Protein AF-0000000070794218 (afdb_homodimer)

Foldseek 3Di:
DPCPVPPPFQKWKKKWKWAQDPVGIDIDIDTDHPVCVLVVLVVLQVDQGQIKIFMWIDTDPDDIDTAWMAGSNVQWIQGDPPRDIDHSVVVSVVVVVVD/DPPCVVPPFQKWKKKWKWAQDPVGIDIDIDTDHPVCVLVVLVVLQVDCGQIKIFMWIDTDPDDIDTAWMAGSNVQWIQGDPPRDIDHSVVVSVVVVVVD

Organism: Legionella pneumophila subsp. pneumophila (strain Philadelphia 1 / ATCC 33152 / DSM 7513) (NCBI:txid272624)

Solvent-accessible surface area (backbone atoms only — not comparable to full-atom values): 11100 Å² total; per-residue (Å²): 135,81,78,71,74,76,79,65,80,54,63,41,29,34,39,30,40,36,34,76,51,98,90,38,79,45,76,46,80,41,82,31,54,62,84,41,49,55,57,50,51,54,50,39,70,73,35,89,41,75,34,35,31,49,31,30,36,25,51,68,93,46,72,75,39,80,46,30,37,34,37,33,69,66,40,32,34,40,31,55,85,82,60,48,69,43,45,47,70,59,49,44,54,59,55,57,66,73,100,134,80,78,74,72,74,78,64,79,53,63,40,30,34,39,31,41,37,32,76,51,100,90,39,79,46,76,46,79,40,86,31,54,62,86,40,49,56,56,50,52,53,51,39,71,73,34,89,41,75,34,36,30,49,32,30,36,27,51,68,94,45,71,76,38,81,46,31,36,35,37,33,70,66,40,33,33,40,30,55,85,82,60,48,70,41,46,47,70,57,51,44,55,58,55,59,66,73,101

Sequence (198 aa):
MIIKWSTIMKEKHFAYKITLSSTGLVCTHSEIEENRMIDLLKEIKNDDSQAIFWIFKQFDKQPKEQLGIIDCSQNRIYYHYSGEVEKIDEAIEKLSKKIMIIKWSTIMKEKHFAYKITLSSTGLVCTHSEIEENRMIDLLKEIKNDDSQAIFWIFKQFDKQPKEQLGIIDCSQNRIYYHYSGEVEKIDEAIEKLSKKI

pLDDT: mean 82.58, std 15.91, range [31.39, 97.38]

Structure (mmCIF, N/CA/C/O backbone):
data_AF-0000000070794218-model_v1
#
loop_
_entity.id
_entity.type
_entity.pdbx_description
1 polymer 'Uncharacterized protein'
#
loop_
_atom_site.group_PDB
_atom_site.id
_atom_site.type_symbol
_atom_site.label_atom_id
_atom_site.label_alt_id
_atom_site.label_comp_id
_atom_site.label_asym_id
_atom_site.label_entity_id
_atom_site.label_seq_id
_atom_site.pdbx_PDB_ins_code
_atom_site.Cartn_x
_atom_site.Cartn_y
_atom_site.Cartn_z
_atom_site.occupancy
_atom_site.B_iso_or_equiv
_atom_site.auth_seq_id
_atom_site.auth_comp_id
_atom_site.auth_asym_id
_atom_site.auth_atom_id
_atom_site.pdbx_PDB_model_num
ATOM 1 N N . MET A 1 1 ? 0.446 -47.875 -15.93 1 31.39 1 MET A N 1
ATOM 2 C CA . MET A 1 1 ? -0.604 -46.906 -16.266 1 31.39 1 MET A CA 1
ATOM 3 C C . MET A 1 1 ? -0.499 -45.656 -15.383 1 31.39 1 MET A C 1
ATOM 5 O O . MET A 1 1 ? -0.93 -45.688 -14.227 1 31.39 1 MET A O 1
ATOM 9 N N . ILE A 1 2 ? 0.699 -45.031 -15.305 1 33.69 2 ILE A N 1
ATOM 10 C CA . ILE A 1 2 ? 1.307 -44.031 -14.422 1 33.69 2 ILE A CA 1
ATOM 11 C C . ILE A 1 2 ? 0.512 -42.719 -14.492 1 33.69 2 ILE A C 1
ATOM 13 O O . ILE A 1 2 ? 0.45 -42.094 -15.539 1 33.69 2 ILE A O 1
ATOM 17 N N . ILE A 1 3 ? -0.697 -42.688 -13.938 1 34.12 3 ILE A N 1
ATOM 18 C CA . ILE A 1 3 ? -1.574 -41.531 -13.797 1 34.12 3 ILE A CA 1
ATOM 19 C C . ILE A 1 3 ? -0.76 -40.312 -13.367 1 34.12 3 ILE A C 1
ATOM 21 O O . ILE A 1 3 ? -0.3 -40.25 -12.227 1 34.12 3 ILE A O 1
ATOM 25 N N . LYS A 1 4 ? 0.351 -39.969 -13.984 1 37.78 4 LYS A N 1
ATOM 26 C CA . LYS A 1 4 ? 1.183 -38.812 -13.742 1 37.78 4 LYS A CA 1
ATOM 27 C C . LYS A 1 4 ? 0.331 -37.531 -13.609 1 37.78 4 LYS A C 1
ATOM 29 O O . LYS A 1 4 ? -0.011 -36.906 -14.617 1 37.78 4 LYS A O 1
ATOM 34 N N . TRP A 1 5 ? -0.947 -37.625 -13.109 1 37.5 5 TRP A N 1
ATOM 35 C CA . TRP A 1 5 ? -1.631 -36.375 -12.875 1 37.5 5 TRP A CA 1
ATOM 36 C C . TRP A 1 5 ? -0.667 -35.312 -12.312 1 37.5 5 TRP A C 1
ATOM 38 O O . TRP A 1 5 ? -0.036 -35.531 -11.281 1 37.5 5 TRP A O 1
ATOM 48 N N . SER A 1 6 ? 0.18 -34.688 -13.102 1 39.75 6 SER A N 1
ATOM 49 C CA . SER A 1 6 ? 0.962 -33.469 -12.953 1 39.75 6 SER A CA 1
ATOM 50 C C . SER A 1 6 ? 0.279 -32.469 -12.016 1 39.75 6 SER A C 1
ATOM 52 O O . SER A 1 6 ? -0.711 -31.844 -12.383 1 39.75 6 SER A O 1
ATOM 54 N N . THR A 1 7 ? -0.319 -32.719 -10.773 1 45.91 7 THR A N 1
ATOM 55 C CA . THR A 1 7 ? -0.678 -31.844 -9.664 1 45.91 7 THR A CA 1
ATOM 56 C C . THR A 1 7 ? 0.058 -30.516 -9.766 1 45.91 7 THR A C 1
ATOM 58 O O . THR A 1 7 ? 1.16 -30.359 -9.234 1 45.91 7 THR A O 1
ATOM 61 N N . ILE A 1 8 ? 0.301 -29.906 -10.836 1 52.22 8 ILE A N 1
ATOM 62 C CA . ILE A 1 8 ? 0.947 -28.625 -11.094 1 52.22 8 ILE A CA 1
ATOM 63 C C . ILE A 1 8 ? 0.542 -27.609 -10.023 1 52.22 8 ILE A C 1
ATOM 65 O O . ILE A 1 8 ? -0.633 -27.516 -9.664 1 52.22 8 ILE A O 1
ATOM 69 N N . MET A 1 9 ? 1.422 -27.312 -9.133 1 56.53 9 MET A N 1
ATOM 70 C CA . MET A 1 9 ? 1.349 -26.359 -8.039 1 56.53 9 MET A CA 1
ATOM 71 C C . MET A 1 9 ? 0.515 -25.141 -8.43 1 56.53 9 MET A C 1
ATOM 73 O O . MET A 1 9 ? 0.774 -24.516 -9.461 1 56.53 9 MET A O 1
ATOM 77 N N . LYS A 1 10 ? -0.856 -25.203 -8.156 1 70.62 10 LYS A N 1
ATOM 78 C CA . LYS A 1 10 ? -1.782 -24.141 -8.508 1 70.62 10 LYS A CA 1
ATOM 79 C C . LYS A 1 10 ? -1.487 -22.859 -7.715 1 70.62 10 LYS A C 1
ATOM 81 O O . LYS A 1 10 ? -1.431 -22.891 -6.484 1 70.62 10 LYS A O 1
ATOM 86 N N . GLU A 1 11 ? -0.735 -21.922 -8.289 1 77.12 11 GLU A N 1
ATOM 87 C CA . GLU A 1 11 ? -0.53 -20.594 -7.723 1 77.12 11 GLU A CA 1
ATOM 88 C C . GLU A 1 11 ? -1.753 -19.703 -7.941 1 77.12 11 GLU A C 1
ATOM 90 O O . GLU A 1 11 ? -2.254 -19.594 -9.062 1 77.12 11 GLU A O 1
ATOM 95 N N . LYS A 1 12 ? -2.365 -19.391 -6.805 1 81.69 12 LYS A N 1
ATOM 96 C CA . LYS A 1 12 ? -3.469 -18.438 -6.836 1 81.69 12 LYS A CA 1
ATOM 97 C C . LYS A 1 12 ? -3.008 -17.047 -6.41 1 81.69 12 LYS A C 1
ATOM 99 O O . LYS A 1 12 ? -2.08 -16.922 -5.609 1 81.69 12 LYS A O 1
ATOM 104 N N . HIS A 1 13 ? -3.586 -16.031 -7.043 1 85.5 13 HIS A N 1
ATOM 105 C CA . HIS A 1 13 ? -3.328 -14.656 -6.645 1 85.5 13 HIS A CA 1
ATOM 106 C C . HIS A 1 13 ? -4.59 -14 -6.094 1 85.5 13 HIS A C 1
ATOM 108 O O . HIS A 1 13 ? -5.703 -14.344 -6.496 1 85.5 13 HIS A O 1
ATOM 114 N N . PHE A 1 14 ? -4.43 -13.188 -5.16 1 86.81 14 PHE A N 1
ATOM 115 C CA . PHE A 1 14 ? -5.5 -12.438 -4.523 1 86.81 14 PHE A CA 1
ATOM 116 C C . PHE A 1 14 ? -5.219 -10.938 -4.578 1 86.81 14 PHE A C 1
ATOM 118 O O . PHE A 1 14 ? -4.098 -10.5 -4.301 1 86.81 14 PHE A O 1
ATOM 125 N N . ALA A 1 15 ? -6.191 -10.242 -5.016 1 89.81 15 ALA A N 1
ATOM 126 C CA . ALA A 1 15 ? -6.113 -8.781 -5.027 1 89.81 15 ALA A CA 1
ATOM 127 C C . ALA A 1 15 ? -7.172 -8.172 -4.113 1 89.81 15 ALA A C 1
ATOM 129 O O . ALA A 1 15 ? -8.367 -8.398 -4.301 1 89.81 15 ALA A O 1
ATOM 130 N N . TYR A 1 16 ? -6.715 -7.477 -3.129 1 89.19 16 TYR A N 1
ATOM 131 C CA . TYR A 1 16 ? -7.605 -6.734 -2.246 1 89.19 16 TYR A CA 1
ATOM 132 C C . TYR A 1 16 ? -7.602 -5.25 -2.59 1 89.19 16 TYR A C 1
ATOM 134 O O . TYR A 1 16 ? -6.562 -4.59 -2.521 1 89.19 16 TYR A O 1
ATOM 142 N N . LYS A 1 17 ? -8.75 -4.734 -2.986 1 89.94 17 LYS A N 1
ATOM 143 C CA . LYS A 1 17 ? -8.875 -3.311 -3.285 1 89.94 17 LYS A CA 1
ATOM 144 C C . LYS A 1 17 ? -9.172 -2.508 -2.021 1 89.94 17 LYS A C 1
ATOM 146 O O . LYS A 1 17 ? -10.055 -2.873 -1.242 1 89.94 17 LYS A O 1
ATOM 151 N N . ILE A 1 18 ? -8.445 -1.475 -1.809 1 91.62 18 ILE A N 1
ATOM 152 C CA . ILE A 1 18 ? -8.625 -0.611 -0.647 1 91.62 18 ILE A CA 1
ATOM 153 C C . ILE A 1 18 ? -8.875 0.825 -1.104 1 91.62 18 ILE A C 1
ATOM 155 O O . ILE A 1 18 ? -8.102 1.374 -1.892 1 91.62 18 ILE A O 1
ATOM 159 N N . THR A 1 19 ? -9.914 1.399 -0.681 1 90.12 19 THR A N 1
ATOM 160 C CA . THR A 1 19 ? -10.281 2.771 -1.013 1 90.12 19 THR A CA 1
ATOM 161 C C . THR A 1 19 ? -10.617 3.562 0.248 1 90.12 19 THR A C 1
ATOM 163 O O . THR A 1 19 ? -11.031 2.984 1.257 1 90.12 19 THR A O 1
ATOM 166 N N . LEU A 1 20 ? -10.336 4.84 0.149 1 87.12 20 LEU A N 1
ATOM 167 C CA . LEU A 1 20 ? -10.766 5.723 1.229 1 87.12 20 LEU A CA 1
ATOM 168 C C . LEU A 1 20 ? -12.164 6.27 0.962 1 87.12 20 LEU A C 1
ATOM 170 O O . LEU A 1 20 ? -12.414 6.844 -0.099 1 87.12 20 LEU A O 1
ATOM 174 N N . SER A 1 21 ? -13.047 5.988 1.885 1 82.12 21 SER A N 1
ATOM 175 C CA . SER A 1 21 ? -14.391 6.539 1.815 1 82.12 21 SER A CA 1
ATOM 176 C C . SER A 1 21 ? -14.633 7.551 2.932 1 82.12 21 SER A C 1
ATOM 178 O O . SER A 1 21 ? -13.75 7.805 3.75 1 82.12 21 SER A O 1
ATOM 180 N N . SER A 1 22 ? -15.805 8.18 2.926 1 79.12 22 SER A N 1
ATOM 181 C CA . SER A 1 22 ? -16.172 9.141 3.957 1 79.12 22 SER A CA 1
ATOM 182 C C . SER A 1 22 ? -16.234 8.484 5.332 1 79.12 22 SER A C 1
ATOM 184 O O . SER A 1 22 ? -16.094 9.156 6.355 1 79.12 22 SER A O 1
ATOM 186 N N . THR A 1 23 ? -16.406 7.164 5.406 1 75.81 23 THR A N 1
ATOM 187 C CA . THR A 1 23 ? -16.547 6.457 6.676 1 75.81 23 THR A CA 1
ATOM 188 C C . THR A 1 23 ? -15.258 5.734 7.039 1 75.81 23 THR A C 1
ATOM 190 O O . THR A 1 23 ? -15.195 5.031 8.055 1 75.81 23 THR A O 1
ATOM 193 N N . GLY A 1 24 ? -14.266 5.891 6.262 1 78.88 24 GLY A N 1
ATOM 194 C CA . GLY A 1 24 ? -13 5.199 6.488 1 78.88 24 GLY A CA 1
ATOM 195 C C . GLY A 1 24 ? -12.562 4.355 5.305 1 78.88 24 GLY A C 1
ATOM 196 O O . GLY A 1 24 ? -12.945 4.629 4.164 1 78.88 24 GLY A O 1
ATOM 197 N N . LEU A 1 25 ? -11.664 3.426 5.57 1 84.69 25 LEU A N 1
ATOM 198 C CA . LEU A 1 25 ? -11.172 2.555 4.508 1 84.69 25 LEU A CA 1
ATOM 199 C C . LEU A 1 25 ? -12.188 1.456 4.195 1 84.69 25 LEU A C 1
ATOM 201 O O . LEU A 1 25 ? -12.797 0.893 5.105 1 84.69 25 LEU A O 1
ATOM 205 N N . VAL A 1 26 ? -12.391 1.243 2.961 1 83.5 26 VAL A N 1
ATOM 206 C CA . VAL A 1 26 ? -13.211 0.146 2.449 1 83.5 26 VAL A CA 1
ATOM 207 C C . VAL A 1 26 ? -12.32 -0.855 1.711 1 83.5 26 VAL A C 1
ATOM 209 O O . VAL A 1 26 ? -11.469 -0.467 0.911 1 83.5 26 VAL A O 1
ATOM 212 N N . CYS A 1 27 ? -12.5 -2.053 2.129 1 84.38 27 CYS A N 1
ATOM 213 C CA . CYS A 1 27 ? -11.719 -3.104 1.489 1 84.38 27 CYS A CA 1
ATOM 214 C C . CYS A 1 27 ? -12.617 -4.117 0.801 1 84.38 27 CYS A C 1
ATOM 216 O O . CYS A 1 27 ? -13.633 -4.543 1.367 1 84.38 27 CYS A O 1
ATOM 218 N N . THR A 1 28 ? -12.273 -4.375 -0.432 1 78.75 28 THR A N 1
ATOM 219 C CA . THR A 1 28 ? -12.953 -5.434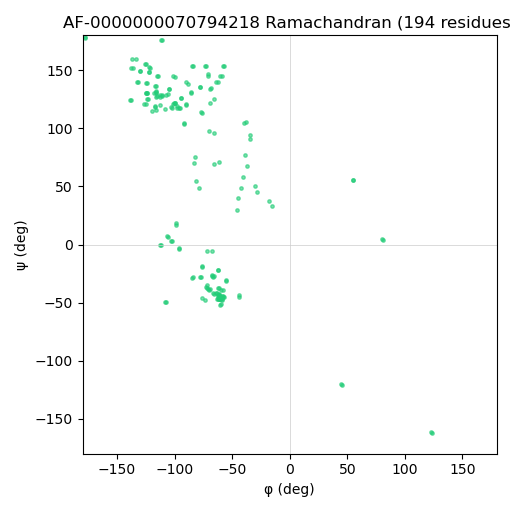 -1.171 1 78.75 28 THR A CA 1
ATOM 220 C C . THR A 1 28 ? -11.945 -6.457 -1.692 1 78.75 28 THR A C 1
ATOM 222 O O . THR A 1 28 ? -10.797 -6.117 -1.975 1 78.75 28 THR A O 1
ATOM 225 N N . HIS A 1 29 ? -12.375 -7.68 -1.572 1 72.69 29 HIS A N 1
ATOM 226 C CA . HIS A 1 29 ? -11.492 -8.766 -1.991 1 72.69 29 HIS A CA 1
ATOM 227 C C . HIS A 1 29 ? -11.945 -9.367 -3.314 1 72.69 29 HIS A C 1
ATOM 229 O O . HIS A 1 29 ? -13.148 -9.547 -3.537 1 72.69 29 HIS A O 1
ATOM 235 N N . SER A 1 30 ? -10.992 -9.453 -4.164 1 68.56 30 SER A N 1
ATOM 236 C CA . SER A 1 30 ? -11.227 -10.25 -5.363 1 68.56 30 SER A CA 1
ATOM 237 C C . SER A 1 30 ? -10.133 -11.297 -5.547 1 68.56 30 SER A C 1
ATOM 239 O O . SER A 1 30 ? -8.945 -11 -5.379 1 68.56 30 SER A O 1
ATOM 241 N N . GLU A 1 31 ? -10.578 -12.602 -5.582 1 67.81 31 GLU A N 1
ATOM 242 C CA . GLU A 1 31 ? -9.664 -13.656 -6.02 1 67.81 31 GLU A CA 1
ATOM 243 C C . GLU A 1 31 ? -9.359 -13.539 -7.512 1 67.81 31 GLU A C 1
ATOM 245 O O . GLU A 1 31 ? -10.273 -13.336 -8.32 1 67.81 31 GLU A O 1
ATOM 250 N N . ILE A 1 32 ? -8.047 -13.398 -7.73 1 69.25 32 ILE A N 1
ATOM 251 C CA . ILE A 1 32 ? -7.652 -13.242 -9.125 1 69.25 32 ILE A CA 1
ATOM 252 C C . ILE A 1 32 ? -6.793 -14.43 -9.555 1 69.25 32 ILE A C 1
ATOM 254 O O . ILE A 1 32 ? -5.809 -14.766 -8.898 1 69.25 32 ILE A O 1
ATOM 258 N N . GLU A 1 33 ? -7.324 -15.188 -10.5 1 64.38 33 GLU A N 1
ATOM 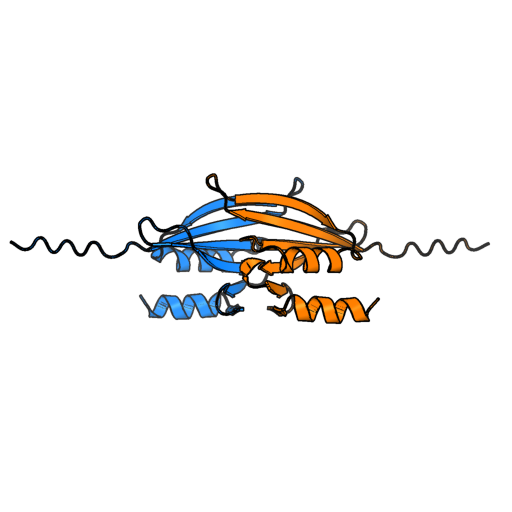259 C CA . GLU A 1 33 ? -6.469 -16.188 -11.133 1 64.38 33 GLU A CA 1
ATOM 260 C C . GLU A 1 33 ? -5.273 -15.539 -11.82 1 64.38 33 GLU A C 1
ATOM 262 O O . GLU A 1 33 ? -5.328 -14.359 -12.195 1 64.38 33 GLU A O 1
ATOM 267 N N . GLU A 1 34 ? -4.172 -16.203 -11.797 1 62.72 34 GLU A N 1
ATOM 268 C CA . GLU A 1 34 ? -2.92 -15.703 -12.359 1 62.72 34 GLU A CA 1
ATOM 269 C C . GLU A 1 34 ? -3.146 -15.055 -13.727 1 62.72 34 GLU A C 1
ATOM 271 O O . GLU A 1 34 ? -2.613 -13.977 -14 1 62.72 34 GLU A O 1
ATOM 276 N N . ASN A 1 35 ? -3.916 -15.711 -14.477 1 62.91 35 ASN A N 1
ATOM 277 C CA . ASN A 1 35 ? -4.121 -15.25 -15.844 1 62.91 35 ASN A CA 1
ATOM 278 C C . ASN A 1 35 ? -4.969 -13.984 -15.891 1 62.91 35 ASN A C 1
ATOM 280 O O . ASN A 1 35 ? -5.012 -13.297 -16.906 1 62.91 35 ASN A O 1
ATOM 284 N N . ARG A 1 36 ? -5.426 -13.648 -14.727 1 77.56 36 ARG A N 1
ATOM 285 C CA . ARG A 1 36 ? -6.324 -12.5 -14.766 1 77.56 36 ARG A CA 1
ATOM 286 C C . ARG A 1 36 ? -5.633 -11.25 -14.227 1 77.56 36 ARG A C 1
ATOM 288 O O . ARG A 1 36 ? -6.199 -10.156 -14.266 1 77.56 36 ARG A O 1
ATOM 295 N N . MET A 1 37 ? -4.316 -11.375 -13.953 1 82 37 MET A N 1
ATOM 296 C CA . MET A 1 37 ? -3.572 -10.227 -13.438 1 82 37 MET A CA 1
ATOM 297 C C . MET A 1 37 ? -3.424 -9.156 -14.508 1 82 37 MET A C 1
ATOM 299 O O . MET A 1 37 ? -3.57 -7.965 -14.219 1 82 37 MET A O 1
ATOM 303 N N . ILE A 1 38 ? -3.219 -9.586 -15.711 1 86.62 38 ILE A N 1
ATOM 304 C CA . ILE A 1 38 ? -3.09 -8.633 -16.812 1 86.62 38 ILE A CA 1
ATOM 305 C C . ILE A 1 38 ? -4.395 -7.863 -16.969 1 86.62 38 ILE A C 1
ATOM 307 O O . ILE A 1 38 ? -4.383 -6.645 -17.156 1 86.62 38 ILE A O 1
ATOM 311 N N . ASP A 1 39 ? -5.504 -8.586 -16.969 1 88.19 39 ASP A N 1
ATOM 312 C CA . ASP A 1 39 ? -6.801 -7.93 -17.094 1 88.19 39 ASP A CA 1
ATOM 313 C C . ASP A 1 39 ? -7 -6.91 -15.977 1 88.19 39 ASP A C 1
ATOM 315 O O . ASP A 1 39 ? -7.477 -5.801 -16.219 1 88.19 39 ASP A O 1
ATOM 319 N N . LEU A 1 40 ? -6.68 -7.32 -14.82 1 87.94 40 LEU A N 1
ATOM 320 C CA . LEU A 1 40 ? -6.805 -6.414 -13.688 1 87.94 40 LEU A CA 1
ATOM 321 C C . LEU A 1 40 ? -5.957 -5.164 -13.898 1 87.94 40 LEU A C 1
ATOM 323 O O . LEU A 1 40 ? -6.434 -4.047 -13.688 1 87.94 40 LEU A O 1
ATOM 327 N N . LEU A 1 41 ? -4.691 -5.332 -14.32 1 91.69 41 LEU A N 1
ATOM 328 C CA . LEU A 1 41 ? -3.781 -4.215 -14.523 1 91.69 41 LEU A CA 1
ATOM 329 C C . LEU A 1 41 ? -4.305 -3.279 -15.617 1 91.69 41 LEU A C 1
ATOM 331 O O . LEU A 1 41 ? -4.211 -2.057 -15.484 1 91.69 41 LEU A O 1
ATOM 335 N N . LYS A 1 42 ? -4.879 -3.814 -16.625 1 91 42 LYS A N 1
ATOM 336 C CA . LYS A 1 42 ? -5.469 -3.01 -17.688 1 91 42 LYS A CA 1
ATOM 337 C C . LYS A 1 42 ? -6.66 -2.207 -17.172 1 91 42 LYS A C 1
ATOM 339 O O . LYS A 1 42 ? -6.84 -1.046 -17.547 1 91 42 LYS A O 1
ATOM 344 N N . GLU A 1 43 ? -7.465 -2.889 -16.359 1 89.56 43 GLU A N 1
ATOM 345 C CA . GLU A 1 43 ? -8.602 -2.195 -15.766 1 89.56 43 GLU A CA 1
ATOM 346 C C . GLU A 1 43 ? -8.148 -1.022 -14.906 1 89.56 43 GLU A C 1
ATOM 348 O O . GLU A 1 43 ? -8.727 0.064 -14.969 1 89.56 43 GLU A O 1
ATOM 353 N N . ILE A 1 44 ? -7.145 -1.276 -14.102 1 89.25 44 ILE A N 1
ATOM 354 C CA . ILE A 1 44 ? -6.617 -0.256 -13.203 1 89.25 44 ILE A CA 1
ATOM 355 C C . ILE A 1 44 ? -6.074 0.918 -14.016 1 89.25 44 ILE A C 1
ATOM 357 O O . ILE A 1 44 ? -6.324 2.08 -13.68 1 89.25 44 ILE A O 1
ATOM 361 N N . LYS A 1 45 ? -5.348 0.627 -14.984 1 90.12 45 LYS A N 1
ATOM 362 C CA . LYS A 1 45 ? -4.754 1.654 -15.836 1 90.12 45 LYS A CA 1
ATOM 363 C C . LYS A 1 45 ? -5.824 2.576 -16.406 1 90.12 45 LYS A C 1
ATOM 365 O O . LYS A 1 45 ? -5.594 3.775 -16.578 1 90.12 45 LYS A O 1
ATOM 370 N N . ASN A 1 46 ? -6.969 2.035 -16.609 1 88.56 46 ASN A N 1
ATOM 371 C CA . ASN A 1 46 ? -8.031 2.783 -17.281 1 88.56 46 ASN A CA 1
ATOM 372 C C . ASN A 1 46 ? -8.977 3.432 -16.266 1 88.56 46 ASN A C 1
ATOM 374 O O . ASN A 1 46 ? -9.938 4.094 -16.641 1 88.56 46 ASN A O 1
ATOM 378 N N . ASP A 1 47 ? -8.688 3.111 -15 1 82 47 ASP A N 1
ATOM 379 C CA . ASP A 1 47 ? -9.5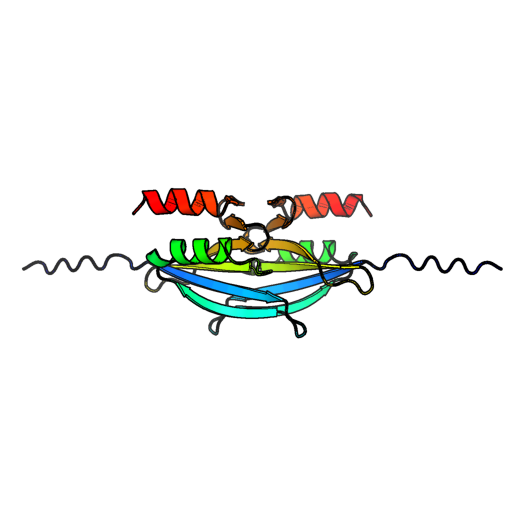23 3.668 -13.945 1 82 47 ASP A CA 1
ATOM 380 C C . ASP A 1 47 ? -8.734 4.656 -13.086 1 82 47 ASP A C 1
ATOM 382 O O . ASP A 1 47 ? -7.59 4.387 -12.711 1 82 47 ASP A O 1
ATOM 386 N N . ASP A 1 48 ? -9.18 5.832 -13.062 1 75.62 48 ASP A N 1
ATOM 387 C CA . ASP A 1 48 ? -8.539 6.844 -12.227 1 75.62 48 ASP A CA 1
ATOM 388 C C . ASP A 1 48 ?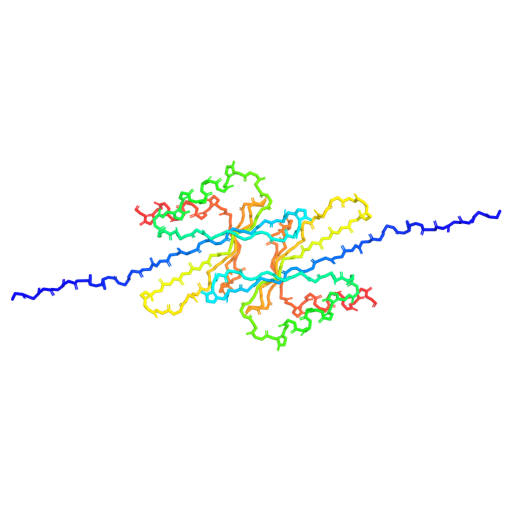 -9 6.738 -10.781 1 75.62 48 ASP A C 1
ATOM 390 O O . ASP A 1 48 ? -9.531 7.699 -10.219 1 75.62 48 ASP A O 1
ATOM 394 N N . SER A 1 49 ? -8.844 5.574 -10.258 1 80.56 49 SER A N 1
ATOM 395 C CA . SER A 1 49 ? -9.312 5.398 -8.883 1 80.56 49 SER A CA 1
ATOM 396 C C . SER A 1 49 ? -8.227 5.75 -7.879 1 80.56 49 SER A C 1
ATOM 398 O O . SER A 1 49 ? -7.039 5.543 -8.141 1 80.56 49 SER A O 1
ATOM 400 N N . GLN A 1 50 ? -8.68 6.434 -6.855 1 89.06 50 GLN A N 1
ATOM 401 C CA . GLN A 1 50 ? -7.797 6.617 -5.707 1 89.06 50 GLN A CA 1
ATOM 402 C C . GLN A 1 50 ? -7.84 5.402 -4.785 1 89.06 50 GLN A C 1
ATOM 404 O O . GLN A 1 50 ? -8.539 5.41 -3.768 1 89.06 50 GLN A O 1
ATOM 409 N N . ALA A 1 51 ? -7.281 4.344 -5.277 1 92.94 51 ALA A N 1
ATOM 410 C CA . ALA A 1 51 ? -7.262 3.07 -4.562 1 92.94 51 ALA A CA 1
ATOM 411 C C . ALA A 1 51 ? -5.871 2.445 -4.59 1 92.94 51 ALA A C 1
ATOM 413 O O . ALA A 1 51 ? -5.02 2.84 -5.391 1 92.94 51 ALA A O 1
ATOM 414 N N . ILE A 1 52 ? -5.691 1.571 -3.656 1 94.88 52 ILE A N 1
ATOM 415 C CA . ILE A 1 52 ? -4.559 0.663 -3.783 1 94.88 52 ILE A CA 1
ATOM 416 C C . ILE A 1 52 ? -5.051 -0.782 -3.791 1 94.88 52 ILE A C 1
ATOM 418 O O . ILE A 1 52 ? -6.145 -1.073 -3.301 1 94.88 52 ILE A O 1
ATOM 422 N N . PHE A 1 53 ? -4.297 -1.622 -4.438 1 93.25 53 PHE A N 1
ATOM 423 C CA . PHE A 1 53 ? -4.508 -3.061 -4.336 1 93.25 53 PHE A CA 1
ATOM 424 C C . PHE A 1 53 ? -3.365 -3.727 -3.58 1 93.25 53 PHE A C 1
ATOM 426 O O . PHE A 1 53 ? -2.193 -3.455 -3.85 1 93.25 53 PHE A O 1
ATOM 433 N N . TRP A 1 54 ? -3.705 -4.484 -2.607 1 94.44 54 TRP A N 1
ATOM 434 C CA . TRP A 1 54 ? -2.742 -5.367 -1.956 1 94.44 54 TRP A CA 1
ATOM 435 C C . TRP A 1 54 ? -2.809 -6.773 -2.541 1 94.44 54 TRP A C 1
ATOM 437 O O . TRP A 1 54 ? -3.848 -7.434 -2.469 1 94.44 54 TRP A O 1
ATOM 447 N N . ILE A 1 55 ? -1.683 -7.234 -3.158 1 93.12 55 ILE A N 1
ATOM 448 C CA . ILE A 1 55 ? -1.656 -8.469 -3.939 1 93.12 55 ILE A CA 1
ATOM 449 C C . ILE A 1 55 ? -0.958 -9.562 -3.145 1 93.12 55 ILE A C 1
ATOM 451 O O . ILE A 1 55 ? 0.122 -9.352 -2.592 1 93.12 55 ILE A O 1
ATOM 455 N N . PHE A 1 56 ? -1.611 -10.703 -3.154 1 91.5 56 PHE A N 1
ATOM 456 C CA . PHE A 1 56 ? -1.054 -11.883 -2.502 1 91.5 56 PHE A CA 1
ATOM 457 C C . PHE A 1 56 ? -0.962 -13.047 -3.477 1 91.5 56 PHE A C 1
ATOM 459 O O . PHE A 1 56 ? -1.722 -13.117 -4.445 1 91.5 56 PHE A O 1
ATOM 466 N N . LYS A 1 57 ? -0.055 -13.906 -3.156 1 88.75 57 LYS A N 1
ATOM 467 C CA . LYS A 1 57 ? 0.011 -15.195 -3.836 1 88.75 57 LYS A CA 1
ATOM 468 C C . LYS A 1 57 ? -0.114 -16.344 -2.844 1 88.75 57 LYS A C 1
ATOM 470 O O . LYS A 1 57 ? 0.203 -16.203 -1.663 1 88.75 57 LYS A O 1
ATOM 475 N N . GLN A 1 58 ? -0.669 -17.359 -3.32 1 86.19 58 GLN A N 1
ATOM 476 C CA . GLN A 1 58 ? -0.816 -18.562 -2.512 1 86.19 58 GLN A CA 1
ATOM 477 C C . GLN A 1 58 ? -0.524 -19.812 -3.334 1 86.19 58 GLN A C 1
ATOM 479 O O . GLN A 1 58 ? -1.07 -19.984 -4.426 1 86.19 58 GLN A O 1
ATOM 484 N N . PHE A 1 59 ? 0.482 -20.594 -2.758 1 84.31 59 PHE A N 1
ATOM 485 C CA . PHE A 1 59 ? 0.784 -21.875 -3.363 1 84.31 59 PHE A CA 1
ATOM 486 C C . PHE A 1 59 ? 0.069 -23 -2.623 1 84.31 59 PHE A C 1
ATOM 488 O O . PHE A 1 59 ? 0.323 -23.234 -1.439 1 84.31 59 PHE A O 1
ATOM 495 N N . ASP A 1 60 ? -0.829 -23.75 -3.336 1 82 60 ASP A N 1
ATOM 496 C CA . ASP A 1 60 ? -1.519 -24.906 -2.781 1 82 60 ASP A CA 1
ATOM 497 C C . ASP A 1 60 ? -2.047 -24.609 -1.379 1 82 60 ASP A C 1
ATOM 499 O O . ASP A 1 60 ? -2.82 -23.672 -1.186 1 82 60 ASP A O 1
ATOM 503 N N . LYS A 1 61 ? -1.638 -25.344 -0.314 1 82.88 61 LYS A N 1
ATOM 504 C CA . LYS A 1 61 ? -2.158 -25.234 1.046 1 82.88 61 LYS A CA 1
ATOM 505 C C . LYS A 1 61 ? -1.249 -24.375 1.918 1 82.88 61 LYS A C 1
ATOM 507 O O . LYS A 1 61 ? -1.368 -24.391 3.145 1 82.88 61 LYS A O 1
ATOM 512 N N . GLN A 1 62 ? -0.367 -23.594 1.196 1 86.44 62 GLN A N 1
ATOM 513 C CA . GLN A 1 62 ? 0.521 -22.719 1.954 1 86.44 62 GLN A CA 1
ATOM 514 C C . GLN A 1 62 ? -0.173 -21.406 2.311 1 86.44 62 GLN A C 1
ATOM 516 O O . GLN A 1 62 ? -1.165 -21.031 1.682 1 86.44 62 GLN A O 1
ATOM 521 N N . PRO A 1 63 ? 0.279 -20.828 3.361 1 87.5 63 PRO A N 1
ATOM 522 C CA . PRO A 1 63 ? -0.278 -19.516 3.691 1 87.5 63 PRO A CA 1
ATOM 523 C C . PRO A 1 63 ? -0.101 -18.5 2.566 1 87.5 63 PRO A C 1
ATOM 525 O O . PRO A 1 63 ? 0.806 -18.641 1.741 1 87.5 63 PRO A O 1
ATOM 528 N N . LYS A 1 64 ? -0.971 -17.547 2.518 1 88.5 64 LYS A N 1
ATOM 529 C CA . LYS A 1 64 ? -0.83 -16.453 1.559 1 88.5 64 LYS A CA 1
ATOM 530 C C . LYS A 1 64 ? 0.444 -15.656 1.817 1 88.5 64 LYS A C 1
ATOM 532 O O . LYS A 1 64 ? 0.807 -15.414 2.971 1 88.5 64 LYS A O 1
ATOM 537 N N . GLU A 1 65 ? 1.11 -15.281 0.744 1 91.06 65 GLU A N 1
ATOM 538 C CA . GLU A 1 65 ? 2.307 -14.445 0.797 1 91.06 65 GLU A CA 1
ATOM 539 C C . GLU A 1 65 ? 2.084 -13.117 0.081 1 91.06 65 GLU A C 1
ATOM 541 O O . GLU A 1 65 ? 1.504 -13.086 -1.007 1 91.06 65 GLU A O 1
ATOM 546 N N . GLN A 1 66 ? 2.555 -12.062 0.714 1 92.88 66 GLN A N 1
ATOM 547 C CA . GLN A 1 66 ? 2.441 -10.742 0.103 1 92.88 66 GLN A CA 1
ATOM 548 C C . GLN A 1 66 ? 3.334 -10.633 -1.131 1 92.88 66 GLN A C 1
ATOM 550 O O . GLN A 1 66 ? 4.504 -11.023 -1.096 1 92.88 66 GLN A O 1
ATOM 555 N N . LEU A 1 67 ? 2.781 -10.086 -2.191 1 93.19 67 LEU A N 1
ATOM 556 C CA . LEU A 1 67 ? 3.539 -9.93 -3.428 1 93.19 67 LEU A CA 1
ATOM 557 C C . LEU A 1 67 ? 3.883 -8.461 -3.67 1 93.19 67 LEU A C 1
ATOM 559 O O . LEU A 1 67 ? 5.016 -8.133 -4.031 1 93.19 67 LEU A O 1
ATOM 563 N N . GLY A 1 68 ? 2.945 -7.645 -3.58 1 95.38 68 GLY A N 1
ATOM 564 C CA . GLY A 1 68 ? 3.154 -6.234 -3.869 1 95.38 68 GLY A CA 1
ATOM 565 C C . GLY A 1 68 ? 1.915 -5.387 -3.65 1 95.38 68 GLY A C 1
ATOM 566 O O . GLY A 1 68 ? 0.872 -5.902 -3.24 1 95.38 68 GLY A O 1
ATOM 567 N N . ILE A 1 69 ? 2.096 -4.09 -3.879 1 96.31 69 ILE A N 1
ATOM 568 C CA . ILE A 1 69 ? 1.024 -3.107 -3.76 1 96.31 69 ILE A CA 1
ATOM 569 C C . ILE A 1 69 ? 0.896 -2.322 -5.062 1 96.31 69 ILE A C 1
ATOM 571 O O . ILE A 1 69 ? 1.896 -1.859 -5.617 1 96.31 69 ILE A O 1
ATOM 575 N N . ILE A 1 70 ? -0.313 -2.227 -5.551 1 95.19 70 ILE A N 1
ATOM 576 C CA . ILE A 1 70 ? -0.573 -1.427 -6.742 1 95.19 70 ILE A CA 1
ATOM 577 C C . ILE A 1 70 ? -1.138 -0.067 -6.336 1 95.19 70 ILE A C 1
ATOM 579 O O . ILE A 1 70 ? -2.146 0.009 -5.633 1 95.19 70 ILE A O 1
ATOM 583 N N . ASP A 1 71 ? -0.513 0.961 -6.703 1 96.19 71 ASP A N 1
ATOM 584 C CA . ASP A 1 71 ? -0.975 2.34 -6.574 1 96.19 71 ASP A CA 1
ATOM 585 C C . ASP A 1 71 ? -1.718 2.789 -7.828 1 96.19 71 ASP A C 1
ATOM 587 O O . ASP A 1 71 ? -1.094 3.139 -8.836 1 96.19 71 ASP A O 1
ATOM 591 N N . CYS A 1 72 ? -2.986 2.842 -7.73 1 94.62 72 CYS A N 1
ATOM 592 C CA . CYS A 1 72 ? -3.811 3.074 -8.914 1 94.62 72 CYS A CA 1
ATOM 593 C C . CYS A 1 72 ? -3.668 4.508 -9.406 1 94.62 72 CYS A C 1
ATOM 595 O O . CYS A 1 72 ? -3.6 4.754 -10.609 1 94.62 72 CYS A O 1
ATOM 597 N N . SER A 1 73 ? -3.572 5.41 -8.492 1 93.06 73 SER A N 1
ATOM 598 C CA . SER A 1 73 ? -3.539 6.82 -8.867 1 93.06 73 SER A CA 1
ATOM 599 C C . SER A 1 73 ? -2.26 7.164 -9.617 1 93.06 73 SER A C 1
ATOM 601 O O . SER A 1 73 ? -2.246 8.078 -10.445 1 93.06 73 SER A O 1
ATOM 603 N N . GLN A 1 74 ? -1.238 6.406 -9.367 1 94.44 74 GLN A N 1
ATOM 604 C CA . GLN A 1 74 ? 0.044 6.719 -9.992 1 94.44 74 GLN A CA 1
ATOM 605 C C . GLN A 1 74 ? 0.438 5.648 -11 1 94.44 74 GLN A C 1
ATOM 607 O O . GLN A 1 74 ? 1.519 5.711 -11.594 1 94.44 74 GLN A O 1
ATOM 612 N N . ASN A 1 75 ? -0.357 4.664 -11.156 1 95 75 ASN A N 1
ATOM 613 C CA . ASN A 1 75 ? -0.121 3.57 -12.094 1 95 75 ASN A CA 1
ATOM 614 C C . ASN A 1 75 ? 1.23 2.906 -11.852 1 95 75 ASN A C 1
ATOM 616 O O . ASN A 1 75 ? 2.012 2.719 -12.781 1 95 75 ASN A O 1
ATOM 620 N N . ARG A 1 76 ? 1.407 2.459 -10.602 1 96.12 76 ARG A N 1
ATOM 621 C CA . ARG A 1 76 ? 2.67 1.85 -10.195 1 96.12 76 ARG A CA 1
ATOM 622 C C . ARG A 1 76 ? 2.432 0.616 -9.336 1 96.12 76 ARG A C 1
ATOM 624 O O . ARG A 1 76 ? 1.417 0.526 -8.641 1 96.12 76 ARG A O 1
ATOM 631 N N . ILE A 1 77 ? 3.402 -0.25 -9.43 1 96.5 77 ILE A N 1
ATOM 632 C CA . ILE A 1 77 ? 3.449 -1.431 -8.57 1 96.5 77 ILE A CA 1
ATOM 633 C C . ILE A 1 77 ? 4.676 -1.364 -7.668 1 96.5 77 ILE A C 1
ATOM 635 O O . ILE A 1 77 ? 5.793 -1.141 -8.141 1 96.5 77 ILE A O 1
ATOM 639 N N . TYR A 1 78 ? 4.469 -1.511 -6.371 1 97.25 78 TYR A N 1
ATOM 640 C CA . TYR A 1 78 ? 5.535 -1.665 -5.391 1 97.25 78 TYR A CA 1
ATOM 641 C C . TYR A 1 78 ? 5.707 -3.127 -4.996 1 97.25 78 TYR A C 1
ATOM 643 O O . TYR A 1 78 ? 4.773 -3.752 -4.484 1 97.25 78 TYR A O 1
ATOM 651 N N . TYR A 1 79 ? 6.895 -3.666 -5.191 1 96.5 79 TYR A N 1
ATOM 652 C CA . TYR A 1 79 ? 7.109 -5.078 -4.887 1 96.5 79 TYR A CA 1
ATOM 653 C C . TYR A 1 79 ? 7.668 -5.25 -3.479 1 96.5 79 TYR A C 1
ATOM 655 O O . TYR A 1 79 ? 8.719 -4.691 -3.146 1 96.5 79 TYR A O 1
ATOM 663 N N . HIS A 1 80 ? 7 -6.066 -2.709 1 94.75 80 HIS A N 1
ATOM 664 C CA . HIS A 1 80 ? 7.352 -6.238 -1.304 1 94.75 80 HIS A CA 1
ATOM 665 C C . HIS A 1 80 ? 8.781 -6.758 -1.154 1 94.75 80 HIS A C 1
ATOM 667 O O . HIS A 1 80 ? 9.594 -6.148 -0.463 1 94.75 80 HIS A O 1
ATOM 673 N N . TYR A 1 81 ? 9.109 -7.777 -1.797 1 93.31 81 TYR A N 1
ATOM 674 C CA . TYR A 1 81 ? 10.367 -8.469 -1.527 1 93.31 81 TYR A CA 1
ATOM 675 C C . TYR A 1 81 ? 11.555 -7.676 -2.068 1 93.31 81 TYR A C 1
ATOM 677 O O . TYR A 1 81 ? 12.523 -7.426 -1.347 1 93.31 81 TYR A O 1
ATOM 685 N N . SER A 1 82 ? 11.461 -7.223 -3.332 1 93.44 82 SER A N 1
ATOM 686 C CA . SER A 1 82 ? 12.609 -6.59 -3.965 1 93.44 82 SER A CA 1
ATOM 687 C C . SER A 1 82 ? 12.695 -5.109 -3.607 1 93.44 82 SER A C 1
ATOM 689 O O . SER A 1 82 ? 13.766 -4.508 -3.672 1 93.44 82 SER A O 1
ATOM 691 N N . GLY A 1 83 ? 11.547 -4.465 -3.314 1 94.44 83 GLY A N 1
ATOM 692 C CA . GLY A 1 83 ? 11.5 -3.027 -3.113 1 94.44 83 GLY A CA 1
ATOM 693 C C . GLY A 1 83 ? 11.477 -2.244 -4.414 1 94.44 83 GLY A C 1
ATOM 694 O O . GLY A 1 83 ? 11.492 -1.011 -4.402 1 94.44 83 GLY A O 1
ATOM 695 N N . GLU A 1 84 ? 11.414 -2.939 -5.492 1 95.56 84 GLU A N 1
ATOM 696 C CA . GLU A 1 84 ? 11.383 -2.285 -6.797 1 95.56 84 GLU A CA 1
ATOM 697 C C . GLU A 1 84 ? 10.023 -1.645 -7.059 1 95.56 84 GLU A C 1
ATOM 699 O O . GLU A 1 84 ? 9.008 -2.074 -6.504 1 95.56 84 GLU A O 1
ATOM 704 N N . VAL A 1 85 ? 10.047 -0.66 -7.863 1 97.31 85 VAL A N 1
ATOM 705 C CA . VAL A 1 85 ? 8.852 0.013 -8.359 1 97.31 85 VAL A CA 1
ATOM 706 C C . VAL A 1 85 ? 8.75 -0.163 -9.875 1 97.31 85 VAL A C 1
ATOM 708 O O . VAL A 1 85 ? 9.734 0.014 -10.594 1 97.31 85 VAL A O 1
ATOM 711 N N . GLU A 1 86 ? 7.586 -0.54 -10.312 1 96.88 86 GLU A N 1
ATOM 712 C CA . GLU A 1 86 ? 7.371 -0.773 -11.734 1 96.88 86 GLU A CA 1
ATOM 713 C C . GLU A 1 86 ? 6.094 -0.087 -12.219 1 96.88 86 GLU A C 1
ATOM 715 O O . GLU A 1 86 ? 5.074 -0.102 -11.531 1 96.88 86 GLU A O 1
ATOM 720 N N . LYS A 1 87 ? 6.191 0.486 -13.414 1 96.31 87 LYS A N 1
ATOM 721 C CA . LYS A 1 87 ? 4.973 1.017 -14.016 1 96.31 87 LYS A CA 1
ATOM 722 C C . LYS A 1 87 ? 4.043 -0.11 -14.461 1 96.31 87 LYS A C 1
ATOM 724 O O . LYS A 1 87 ? 4.504 -1.154 -14.93 1 96.31 87 LYS A O 1
ATOM 729 N N . ILE A 1 88 ? 2.783 0.179 -14.352 1 95.06 88 ILE A N 1
ATOM 730 C CA . ILE A 1 88 ? 1.797 -0.831 -14.711 1 95.06 88 ILE A CA 1
ATOM 731 C C . ILE A 1 88 ? 1.982 -1.229 -16.172 1 95.06 88 ILE A C 1
ATOM 733 O O . ILE A 1 88 ? 1.905 -2.41 -16.516 1 95.06 88 ILE A O 1
ATOM 737 N N . ASP A 1 89 ? 2.287 -0.209 -17.016 1 94.69 89 ASP A N 1
ATOM 738 C CA . ASP A 1 89 ? 2.486 -0.504 -18.438 1 94.69 89 ASP A CA 1
ATOM 739 C C . ASP A 1 89 ? 3.652 -1.47 -18.625 1 94.69 89 ASP A C 1
ATOM 741 O O . ASP A 1 89 ? 3.578 -2.377 -19.469 1 94.69 89 ASP A O 1
ATOM 745 N N . GLU A 1 90 ? 4.723 -1.281 -17.953 1 95.19 90 GLU A N 1
ATOM 746 C CA . GLU A 1 90 ? 5.883 -2.164 -18.047 1 95.19 90 GLU A CA 1
ATOM 747 C C . GLU A 1 90 ? 5.543 -3.57 -17.562 1 95.19 90 GLU A C 1
ATOM 749 O O . GLU A 1 90 ? 5.953 -4.559 -18.172 1 95.19 90 GLU A O 1
ATOM 754 N N . ALA A 1 91 ? 4.797 -3.643 -16.469 1 93.12 91 ALA A N 1
ATOM 755 C CA . ALA A 1 91 ? 4.379 -4.934 -15.938 1 93.12 91 ALA A CA 1
ATOM 756 C C . ALA A 1 91 ? 3.525 -5.699 -16.938 1 93.12 91 ALA A C 1
ATOM 758 O O . ALA A 1 91 ? 3.719 -6.902 -17.141 1 93.12 91 ALA A O 1
ATOM 759 N N . ILE A 1 92 ? 2.566 -4.996 -17.531 1 92.5 92 ILE A N 1
ATOM 760 C CA . ILE A 1 92 ? 1.693 -5.613 -18.531 1 92.5 92 ILE A CA 1
ATOM 761 C C . ILE A 1 92 ? 2.531 -6.164 -19.688 1 92.5 92 ILE A C 1
ATOM 763 O O . ILE A 1 92 ? 2.309 -7.289 -20.141 1 92.5 92 ILE A O 1
ATOM 767 N N . GLU A 1 93 ? 3.494 -5.398 -20.156 1 93.38 93 GLU A N 1
ATOM 768 C CA . GLU A 1 93 ? 4.359 -5.836 -21.25 1 93.38 93 GLU A CA 1
ATOM 769 C C . GLU A 1 93 ? 5.133 -7.094 -20.875 1 93.38 93 GLU A C 1
ATOM 771 O O . GLU A 1 93 ? 5.207 -8.047 -21.656 1 93.38 93 GLU A O 1
ATOM 776 N N . LYS A 1 94 ? 5.723 -7.113 -19.703 1 90.25 94 LYS A N 1
ATOM 777 C CA . LYS A 1 94 ? 6.512 -8.242 -19.234 1 90.25 94 LYS A CA 1
ATOM 778 C C . LYS A 1 94 ? 5.652 -9.5 -19.109 1 90.25 94 LYS A C 1
ATOM 780 O O . LYS A 1 94 ? 6.082 -10.594 -19.484 1 90.25 94 LYS A O 1
ATOM 785 N N . LEU A 1 95 ? 4.445 -9.328 -18.547 1 86.38 95 LEU A N 1
ATOM 786 C CA . LEU A 1 95 ? 3.557 -10.469 -18.328 1 86.38 95 LEU A CA 1
ATOM 787 C C . LEU A 1 95 ? 2.984 -10.977 -19.641 1 86.38 95 LEU A C 1
ATOM 789 O O . LEU A 1 95 ? 2.717 -12.172 -19.781 1 86.38 95 LEU A O 1
ATOM 793 N N . SER A 1 96 ? 2.723 -10.125 -20.547 1 85.31 96 SER A N 1
ATOM 794 C CA . SER A 1 96 ? 2.172 -10.508 -21.844 1 85.31 96 SER A CA 1
ATOM 795 C C . SER A 1 96 ? 3.17 -11.328 -22.641 1 85.31 96 SER A C 1
ATOM 797 O O . SER A 1 96 ? 2.779 -12.125 -23.5 1 85.31 96 SER A O 1
ATOM 799 N N . LYS A 1 97 ? 4.41 -11.156 -22.438 1 81.94 97 LYS A N 1
ATOM 800 C CA . LYS A 1 97 ? 5.438 -11.906 -23.156 1 81.94 97 LYS A CA 1
ATOM 801 C C . LYS A 1 97 ? 5.578 -13.32 -22.594 1 81.94 97 LYS A C 1
ATOM 803 O O . LYS A 1 97 ? 6.074 -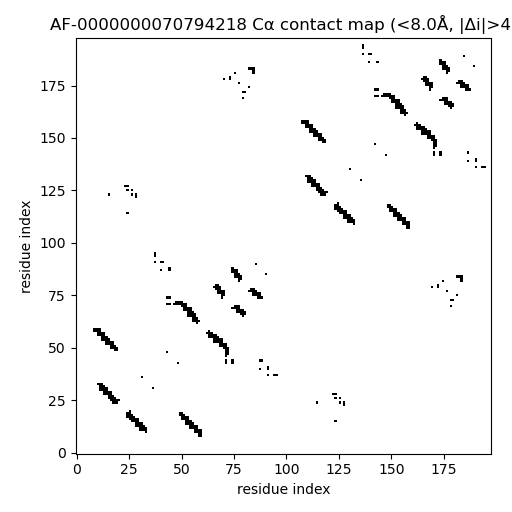14.219 -23.281 1 81.94 97 LYS A O 1
ATOM 808 N N . LYS A 1 98 ? 5.27 -13.469 -21.344 1 69.06 98 LYS A N 1
ATOM 809 C CA . LYS A 1 98 ? 5.379 -14.781 -20.719 1 69.06 98 LYS A CA 1
ATOM 810 C C . LYS A 1 98 ? 4.223 -15.688 -21.141 1 69.06 98 LYS A C 1
ATOM 812 O O . LYS A 1 98 ? 4.281 -16.906 -20.969 1 69.06 98 LYS A O 1
ATOM 817 N N . ILE A 1 99 ? 3.141 -15.18 -21.625 1 56.16 99 ILE A N 1
ATOM 818 C CA . ILE A 1 99 ? 2.051 -16.016 -22.141 1 56.16 99 ILE A CA 1
ATOM 819 C C . ILE A 1 99 ? 2.322 -16.375 -23.594 1 56.16 99 ILE A C 1
ATOM 821 O O . ILE A 1 99 ? 2.744 -15.531 -24.391 1 56.16 99 ILE A O 1
ATOM 825 N N . MET B 1 1 ? -4.559 46.625 17.594 1 32.28 1 MET B N 1
ATOM 826 C CA . MET B 1 1 ? -4.133 45.469 18.375 1 32.28 1 MET B CA 1
ATOM 827 C C . MET B 1 1 ? -4.297 44.188 17.562 1 32.28 1 MET B C 1
ATOM 829 O O . MET B 1 1 ? -5.418 43.719 17.344 1 32.28 1 MET B O 1
ATOM 833 N N . ILE B 1 2 ? -3.568 44 16.469 1 35.16 2 ILE B N 1
ATOM 834 C CA . ILE B 1 2 ? -3.688 43.125 15.297 1 35.16 2 ILE B CA 1
ATOM 835 C C . ILE B 1 2 ? -3.537 41.688 15.727 1 35.16 2 ILE B C 1
ATOM 837 O O . ILE B 1 2 ? -2.473 41.25 16.203 1 35.16 2 ILE B O 1
ATOM 841 N N . ILE B 1 3 ? -4.496 41.125 16.453 1 35.22 3 ILE B N 1
ATOM 842 C CA . ILE B 1 3 ? -4.57 39.719 16.859 1 35.22 3 ILE B CA 1
ATOM 843 C C . ILE B 1 3 ? -4.125 38.812 15.703 1 35.22 3 ILE B C 1
ATOM 845 O O . ILE B 1 3 ? -4.809 38.719 14.68 1 35.22 3 ILE B O 1
ATOM 849 N N . LYS B 1 4 ? -2.932 38.938 15.164 1 39.91 4 LYS B N 1
ATOM 850 C CA . LYS B 1 4 ? -2.33 38.094 14.148 1 39.91 4 LYS B CA 1
ATOM 851 C C . LYS B 1 4 ? -2.547 36.594 14.477 1 39.91 4 LYS B C 1
ATOM 853 O O . LYS B 1 4 ? -1.818 36.031 15.289 1 39.91 4 LYS B O 1
ATOM 858 N N . TRP B 1 5 ? -3.744 36.156 14.992 1 38.72 5 TRP B N 1
ATOM 859 C CA . TRP B 1 5 ? -3.988 34.719 15.078 1 38.72 5 TRP B CA 1
ATOM 860 C C . TRP B 1 5 ? -3.402 34 13.867 1 38.72 5 TRP B C 1
ATOM 862 O O . TRP B 1 5 ? -3.801 34.25 12.727 1 38.72 5 TRP B O 1
ATOM 872 N N . SER B 1 6 ? -2.109 33.938 13.68 1 40.09 6 SER B N 1
ATOM 873 C CA . SER B 1 6 ? -1.382 33.094 12.727 1 40.09 6 SER B CA 1
ATOM 874 C C . SER B 1 6 ? -2.125 31.797 12.461 1 40.09 6 SER B C 1
ATOM 876 O O . SER B 1 6 ? -2.182 30.922 13.32 1 40.09 6 SER B O 1
ATOM 878 N N . THR B 1 7 ? -3.494 31.609 12.102 1 46.5 7 THR B N 1
ATOM 879 C CA . THR B 1 7 ? -4.238 30.516 11.484 1 46.5 7 THR B CA 1
ATOM 880 C C . THR B 1 7 ? -3.287 29.516 10.828 1 46.5 7 THR B C 1
ATOM 882 O O . THR B 1 7 ? -2.975 29.656 9.641 1 46.5 7 THR B O 1
ATOM 885 N N . ILE B 1 8 ? -2.137 29.234 11.266 1 52.72 8 ILE B N 1
ATOM 886 C CA . ILE B 1 8 ? -1.125 28.312 10.75 1 52.72 8 ILE B CA 1
ATOM 887 C C . ILE B 1 8 ? -1.793 27.047 10.234 1 52.72 8 ILE B C 1
ATOM 889 O O . ILE B 1 8 ? -2.666 26.484 10.898 1 52.72 8 ILE B O 1
ATOM 893 N N . MET B 1 9 ? -1.885 26.906 8.953 1 56.88 9 MET B N 1
ATOM 894 C CA . MET B 1 9 ? -2.404 25.766 8.203 1 56.88 9 MET B CA 1
ATOM 895 C C . MET B 1 9 ? -2.084 24.453 8.914 1 56.88 9 MET B C 1
ATOM 897 O O . MET B 1 9 ? -0.933 24.219 9.281 1 56.88 9 MET B O 1
ATOM 901 N N . LYS B 1 10 ? -3.055 23.938 9.773 1 70.88 10 LYS B N 1
ATOM 902 C CA . LYS B 1 10 ? -2.869 22.719 10.547 1 70.88 10 LYS B CA 1
ATOM 903 C C . LYS B 1 10 ? -2.867 21.484 9.633 1 70.88 10 LYS B C 1
ATOM 905 O O . LYS B 1 10 ? -3.795 21.297 8.844 1 70.88 10 LYS B O 1
ATOM 910 N N . GLU B 1 11 ? -1.676 20.984 9.258 1 77.25 11 GLU B N 1
ATOM 911 C CA . GLU B 1 11 ? -1.52 19.719 8.539 1 77.25 11 GLU B CA 1
ATOM 912 C C . GLU B 1 11 ? -1.679 18.531 9.484 1 77.25 11 GLU B C 1
ATOM 914 O O . GLU B 1 11 ? -1.05 18.484 10.539 1 77.25 11 GLU B O 1
ATOM 919 N N . LYS B 1 12 ? -2.746 17.812 9.203 1 81.31 12 LYS B N 1
ATOM 920 C CA . LYS B 1 12 ? -2.961 16.562 9.93 1 81.31 12 LYS B CA 1
ATOM 921 C C . LYS B 1 12 ? -2.555 15.352 9.078 1 81.31 12 LYS B C 1
ATOM 923 O O . LYS B 1 12 ? -2.641 15.398 7.852 1 81.31 12 LYS B O 1
ATOM 928 N N . HIS B 1 13 ? -2.025 14.336 9.734 1 85.19 13 HIS B N 1
ATOM 929 C CA . HIS B 1 13 ? -1.701 13.078 9.055 1 85.19 13 HIS B CA 1
ATOM 930 C C . HIS B 1 13 ? -2.557 11.93 9.586 1 85.19 13 HIS B C 1
ATOM 932 O O . HIS B 1 13 ? -2.953 11.938 10.75 1 85.19 13 HIS B O 1
ATOM 938 N N . PHE B 1 14 ? -2.893 11.078 8.75 1 86.5 14 PHE B N 1
ATOM 939 C CA . PHE B 1 14 ? -3.688 9.891 9.055 1 86.5 14 PHE B CA 1
ATOM 940 C C . PHE B 1 14 ? -2.969 8.625 8.609 1 86.5 14 PHE B C 1
ATOM 942 O O . PHE B 1 14 ? -2.42 8.57 7.508 1 86.5 14 PHE B O 1
ATOM 949 N N . ALA B 1 15 ? -2.912 7.719 9.516 1 89.56 15 ALA B N 1
ATOM 950 C CA . ALA B 1 15 ? -2.359 6.402 9.203 1 89.56 15 ALA B CA 1
ATOM 951 C C . ALA B 1 15 ? -3.416 5.312 9.367 1 89.56 15 ALA B C 1
ATOM 953 O O . ALA B 1 15 ? -3.986 5.145 10.445 1 89.56 15 ALA B O 1
ATOM 954 N N . TYR B 1 16 ? -3.689 4.645 8.281 1 89 16 TYR B N 1
ATOM 955 C CA . TYR B 1 16 ? -4.594 3.498 8.305 1 89 16 TYR B CA 1
ATOM 956 C C . TYR B 1 16 ? -3.814 2.188 8.242 1 89 16 TYR B C 1
ATOM 958 O O . TYR B 1 16 ? -3.084 1.937 7.285 1 89 16 TYR B O 1
ATOM 966 N N . LYS B 1 17 ? -3.953 1.388 9.289 1 89.94 17 LYS B N 1
ATOM 967 C CA . LYS B 1 17 ? -3.297 0.084 9.312 1 89.94 17 LYS B CA 1
ATOM 968 C C . LYS B 1 17 ? -4.152 -0.979 8.633 1 89.94 17 LYS B C 1
ATOM 970 O O . LYS B 1 17 ? -5.352 -1.084 8.906 1 89.94 17 LYS B O 1
ATOM 975 N N . ILE B 1 18 ? -3.584 -1.726 7.77 1 91.5 18 ILE B N 1
ATOM 976 C CA . ILE B 1 18 ? -4.277 -2.787 7.047 1 91.5 18 ILE B CA 1
ATOM 977 C C . ILE B 1 18 ? -3.559 -4.117 7.27 1 91.5 18 ILE B C 1
ATOM 979 O O . ILE B 1 18 ? -2.348 -4.219 7.059 1 91.5 18 ILE B O 1
ATOM 983 N N . THR B 1 19 ? -4.234 -5.074 7.711 1 90.12 19 THR B N 1
ATOM 984 C CA . THR B 1 19 ? -3.697 -6.406 7.961 1 90.12 19 THR B CA 1
ATOM 985 C C . THR B 1 19 ? -4.574 -7.473 7.312 1 90.12 19 THR B C 1
ATOM 987 O O . THR B 1 19 ? -5.77 -7.262 7.109 1 90.12 19 THR B O 1
ATOM 990 N N . LEU B 1 20 ? -3.898 -8.531 6.934 1 87.38 20 LEU B N 1
ATOM 991 C CA . LEU B 1 20 ? -4.652 -9.68 6.445 1 87.38 20 LEU B CA 1
ATOM 992 C C . LEU B 1 20 ? -4.996 -10.633 7.586 1 87.38 20 LEU B C 1
ATOM 994 O O . LEU B 1 20 ? -4.105 -11.078 8.312 1 87.38 20 LEU B O 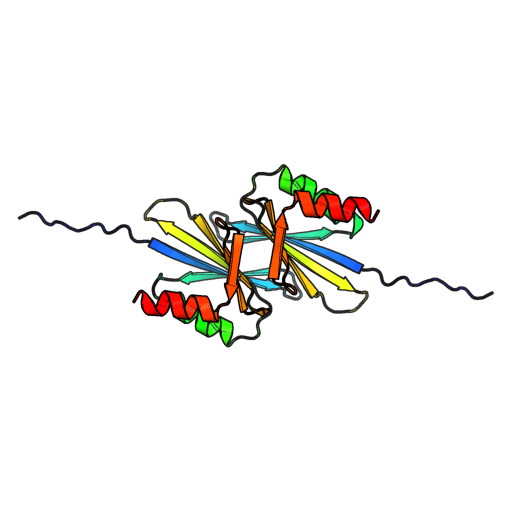1
ATOM 998 N N . SER B 1 21 ? -6.27 -10.828 7.766 1 82.25 21 SER B N 1
ATOM 999 C CA . SER B 1 21 ? -6.738 -11.797 8.75 1 82.25 21 SER B CA 1
ATOM 1000 C C . SER B 1 21 ? -7.379 -13.008 8.086 1 82.25 21 SER B C 1
ATOM 1002 O O . SER B 1 21 ? -7.445 -13.078 6.855 1 82.25 21 SER B O 1
ATOM 1004 N N . SER B 1 22 ? -7.773 -14 8.875 1 79.62 22 SER B N 1
ATOM 1005 C CA . SER B 1 22 ? -8.43 -15.195 8.359 1 79.62 22 SER B CA 1
ATOM 1006 C C . SER B 1 22 ? -9.758 -14.852 7.691 1 79.62 22 SER B C 1
ATOM 1008 O O . SER B 1 22 ? -10.25 -15.602 6.848 1 79.62 22 SER B O 1
ATOM 1010 N N . THR B 1 23 ? -10.375 -13.703 8.023 1 76.25 23 THR B N 1
ATOM 1011 C CA . THR B 1 23 ? -11.68 -13.32 7.492 1 76.25 23 THR B CA 1
ATOM 1012 C C . THR B 1 23 ? -11.531 -12.273 6.395 1 76.25 23 THR B C 1
ATOM 1014 O O . THR B 1 23 ? -12.523 -11.781 5.852 1 76.25 23 THR B O 1
ATOM 1017 N N . GLY B 1 24 ? -10.344 -11.938 6.066 1 79.25 24 GLY B N 1
ATOM 1018 C CA . GLY B 1 24 ? -10.094 -10.898 5.07 1 79.25 24 GLY B CA 1
ATOM 1019 C C . GLY B 1 24 ? -9.234 -9.766 5.594 1 79.25 24 GLY B C 1
ATOM 1020 O O . GLY B 1 24 ? -8.461 -9.953 6.535 1 79.25 24 GLY B O 1
ATOM 1021 N N . LEU B 1 25 ? -9.281 -8.656 4.891 1 84.88 25 LEU B N 1
ATOM 1022 C CA . LEU B 1 25 ? -8.5 -7.5 5.312 1 84.88 25 LEU B CA 1
ATOM 1023 C C . LEU B 1 25 ? -9.18 -6.781 6.473 1 84.88 25 LEU B C 1
ATOM 1025 O O . LEU B 1 25 ? -10.406 -6.637 6.488 1 84.88 25 LEU B O 1
ATOM 1029 N N . VAL B 1 26 ? -8.414 -6.426 7.43 1 83.62 26 VAL B N 1
ATOM 1030 C CA . VAL B 1 26 ? -8.836 -5.609 8.562 1 83.62 26 VAL B CA 1
ATOM 1031 C C . VAL B 1 26 ? -8.148 -4.246 8.5 1 83.62 26 VAL B C 1
ATOM 1033 O O . VAL B 1 26 ? -6.941 -4.164 8.266 1 83.62 26 VAL B O 1
ATOM 1036 N N . CYS B 1 27 ? -8.969 -3.293 8.562 1 83.88 27 CYS B N 1
ATOM 1037 C CA . CYS B 1 27 ? -8.43 -1.938 8.539 1 83.88 27 CYS B CA 1
ATOM 1038 C C . CYS B 1 27 ? -8.734 -1.206 9.844 1 83.88 27 CYS B C 1
ATOM 1040 O O . CYS B 1 27 ? -9.859 -1.256 10.344 1 83.88 27 CYS B O 1
ATOM 1042 N N . THR B 1 28 ? -7.707 -0.638 10.375 1 78.44 28 THR B N 1
ATOM 1043 C CA . THR B 1 28 ? -7.859 0.225 11.547 1 78.44 28 THR B CA 1
ATOM 1044 C C . THR B 1 28 ? -7.258 1.604 11.281 1 78.44 28 THR B C 1
ATOM 1046 O O . THR B 1 28 ? -6.355 1.745 10.453 1 78.44 28 THR B O 1
ATOM 1049 N N . HIS B 1 29 ? -7.98 2.58 11.742 1 70.62 29 HIS B N 1
ATOM 1050 C CA . HIS B 1 29 ? -7.539 3.945 11.484 1 70.62 29 HIS B CA 1
ATOM 1051 C C . HIS B 1 29 ? -6.996 4.598 12.75 1 70.62 29 HIS B C 1
ATOM 1053 O O . HIS B 1 29 ? -7.547 4.402 13.836 1 70.62 29 HIS B O 1
ATOM 1059 N N . SER B 1 30 ? -5.871 5.102 12.57 1 65.94 30 SER B N 1
ATOM 1060 C CA . SER B 1 30 ? -5.383 5.98 13.625 1 65.94 30 SER B CA 1
ATOM 1061 C C . SER B 1 30 ? -5 7.348 13.07 1 65.94 30 SER B C 1
ATOM 1063 O O . SER B 1 30 ? -4.363 7.441 12.023 1 65.94 30 SER B O 1
ATOM 1065 N N . GLU B 1 31 ? -5.691 8.406 13.617 1 66.38 31 GLU B N 1
ATOM 1066 C CA . GLU B 1 31 ? -5.203 9.766 13.375 1 66.38 31 GLU B CA 1
ATOM 1067 C C . GLU B 1 31 ? -3.846 9.984 14.031 1 66.38 31 GLU B C 1
ATOM 1069 O O . GLU B 1 31 ? -3.627 9.562 15.172 1 66.38 31 GLU B O 1
ATOM 1074 N N . ILE B 1 32 ? -2.939 10.414 13.133 1 68.69 32 ILE B N 1
ATOM 1075 C CA . ILE B 1 32 ? -1.604 10.648 13.672 1 68.69 32 ILE B CA 1
ATOM 1076 C C . ILE B 1 32 ? -1.215 12.109 13.477 1 68.69 32 ILE B C 1
ATOM 1078 O O . ILE B 1 32 ? -1.304 12.641 12.367 1 68.69 32 ILE B O 1
ATOM 1082 N N . GLU B 1 33 ? -1.054 12.805 14.578 1 63.66 33 GLU B N 1
ATOM 1083 C CA . GLU B 1 33 ? -0.436 14.117 14.469 1 63.66 33 GLU B CA 1
ATOM 1084 C C . GLU B 1 33 ? 0.959 14.031 13.852 1 63.66 33 GLU B C 1
ATOM 1086 O O . GLU B 1 33 ? 1.609 12.984 13.938 1 63.66 33 GLU B O 1
ATOM 1091 N N . GLU B 1 34 ? 1.33 15.023 13.07 1 61.62 34 GLU B N 1
ATOM 1092 C CA . GLU B 1 34 ? 2.615 15.062 12.375 1 61.62 34 GLU B CA 1
ATOM 1093 C C . GLU B 1 34 ? 3.752 14.633 13.305 1 61.62 34 GLU B C 1
ATOM 1095 O O . GLU B 1 34 ? 4.629 13.859 12.906 1 61.62 34 GLU B O 1
ATOM 1100 N N . ASN B 1 35 ? 3.697 15.172 14.461 1 62.19 35 ASN B N 1
ATOM 1101 C CA . ASN B 1 35 ? 4.785 14.922 15.398 1 62.19 35 ASN B CA 1
ATOM 1102 C C . ASN B 1 35 ? 4.812 13.469 15.859 1 62.19 35 ASN B C 1
ATOM 1104 O O . ASN B 1 35 ? 5.82 13 16.391 1 62.19 35 ASN B O 1
ATOM 1108 N N . ARG B 1 36 ? 3.803 12.812 15.414 1 77.25 36 ARG B N 1
ATOM 1109 C CA . ARG B 1 36 ? 3.752 11.445 15.93 1 77.25 36 ARG B CA 1
ATOM 1110 C C . ARG B 1 36 ? 4.137 10.438 14.852 1 77.25 36 ARG B C 1
ATOM 1112 O O . ARG B 1 36 ? 4.227 9.242 15.125 1 77.25 36 ARG B O 1
ATOM 1119 N N . MET B 1 37 ? 4.605 10.969 13.695 1 81.88 37 MET B N 1
ATOM 1120 C CA . MET B 1 37 ? 5 10.078 12.609 1 81.88 37 MET B CA 1
ATOM 1121 C C . MET B 1 37 ? 6.273 9.32 12.961 1 81.88 37 MET B C 1
ATOM 1123 O O . MET B 1 37 ? 6.375 8.117 12.703 1 81.88 37 MET B O 1
ATOM 1127 N N . ILE B 1 38 ? 7.176 10.016 13.602 1 86.69 38 ILE B N 1
ATOM 1128 C CA . ILE B 1 38 ? 8.414 9.359 14.008 1 86.69 38 ILE B CA 1
ATOM 1129 C C . ILE B 1 38 ? 8.109 8.227 14.984 1 86.69 38 ILE B C 1
ATOM 1131 O O . ILE B 1 38 ? 8.672 7.137 14.875 1 86.69 38 ILE B O 1
ATOM 1135 N N . ASP B 1 39 ? 7.273 8.523 15.977 1 87.94 39 ASP B N 1
ATOM 1136 C CA . ASP B 1 39 ? 6.895 7.492 16.938 1 87.94 39 ASP B CA 1
ATOM 1137 C C . ASP B 1 39 ? 6.262 6.293 16.234 1 87.94 39 ASP B C 1
ATOM 1139 O O . ASP B 1 39 ? 6.57 5.145 16.562 1 87.94 39 ASP B O 1
ATOM 1143 N N . LEU B 1 40 ? 5.406 6.594 15.359 1 87.62 40 LEU B N 1
ATOM 1144 C CA . LEU B 1 40 ? 4.766 5.523 14.602 1 87.62 40 LEU B CA 1
ATOM 1145 C C . LEU B 1 40 ? 5.801 4.684 13.859 1 87.62 40 LEU B C 1
ATOM 1147 O O . LEU B 1 40 ? 5.754 3.453 13.906 1 87.62 40 LEU B O 1
ATOM 1151 N N . LEU B 1 41 ? 6.734 5.344 13.164 1 91.5 41 LEU B N 1
ATOM 1152 C CA . LEU B 1 41 ? 7.758 4.645 12.391 1 91.5 41 LEU B CA 1
ATOM 1153 C C . LEU B 1 41 ? 8.633 3.785 13.297 1 91.5 41 LEU B C 1
ATOM 1155 O O . LEU B 1 41 ? 8.992 2.66 12.938 1 91.5 41 LEU B O 1
ATOM 1159 N N . LYS B 1 42 ? 8.922 4.262 14.453 1 90.88 42 LYS B N 1
ATOM 1160 C CA . LYS B 1 42 ? 9.703 3.492 15.414 1 90.88 42 LYS B CA 1
ATOM 1161 C C . LYS B 1 42 ? 8.93 2.262 15.891 1 90.88 42 LYS B C 1
ATOM 1163 O O . LYS B 1 42 ? 9.508 1.188 16.062 1 90.88 42 LYS B O 1
ATOM 1168 N N . GLU B 1 43 ? 7.652 2.486 16.141 1 89.12 43 GLU B N 1
ATOM 1169 C CA . GLU B 1 43 ? 6.809 1.361 16.531 1 89.12 43 GLU B CA 1
ATOM 1170 C C . GLU B 1 43 ? 6.773 0.288 15.453 1 89.12 43 GLU B C 1
ATOM 1172 O O . GLU B 1 43 ? 6.871 -0.905 15.75 1 89.12 43 GLU B O 1
ATOM 1177 N N . ILE B 1 44 ? 6.594 0.719 14.219 1 89 44 ILE B N 1
ATOM 1178 C CA . ILE B 1 44 ? 6.516 -0.194 13.086 1 89 44 ILE B CA 1
ATOM 1179 C C . ILE B 1 44 ? 7.824 -0.972 12.953 1 89 44 ILE B C 1
ATOM 1181 O O . ILE B 1 44 ? 7.812 -2.186 12.734 1 89 44 ILE B O 1
ATOM 1185 N N . LYS B 1 45 ? 8.875 -0.295 13.031 1 90 45 LYS B N 1
ATOM 1186 C CA . LYS B 1 45 ? 10.188 -0.914 12.914 1 90 45 LYS B CA 1
ATOM 1187 C C . LYS B 1 45 ? 10.359 -2.039 13.93 1 90 45 LYS B C 1
ATOM 1189 O O . LYS B 1 45 ? 11.016 -3.043 13.641 1 90 45 LYS B O 1
ATOM 1194 N N . ASN B 1 46 ? 9.711 -1.891 15.031 1 87.94 46 ASN B N 1
ATOM 1195 C CA . ASN B 1 46 ? 9.891 -2.846 16.109 1 87.94 46 ASN B CA 1
ATOM 1196 C C . ASN B 1 46 ? 8.812 -3.922 16.094 1 87.94 46 ASN B C 1
ATOM 1198 O O . ASN B 1 46 ? 8.789 -4.801 16.969 1 87.94 46 ASN B O 1
ATOM 1202 N N . ASP B 1 47 ? 7.898 -3.729 15.156 1 80.44 47 ASP B N 1
ATOM 1203 C CA . ASP B 1 47 ? 6.801 -4.688 15.047 1 80.44 47 ASP B CA 1
ATOM 1204 C C . ASP B 1 47 ? 6.953 -5.547 13.789 1 80.44 47 ASP B C 1
ATOM 1206 O O . ASP B 1 47 ? 7.223 -5.031 12.703 1 80.44 47 ASP B O 1
ATOM 1210 N N . ASP B 1 48 ? 7.113 -6.766 13.961 1 75.31 48 ASP B N 1
ATOM 1211 C CA . ASP B 1 48 ? 7.211 -7.695 12.844 1 75.31 48 ASP B CA 1
ATOM 1212 C C . ASP B 1 48 ? 5.832 -8.023 12.273 1 75.31 48 ASP B C 1
ATOM 1214 O O . ASP B 1 48 ? 5.508 -9.195 12.062 1 75.31 48 ASP B O 1
ATOM 1218 N N . SER B 1 49 ? 5.09 -7.008 12.039 1 80 49 SER B N 1
ATOM 1219 C CA . SER B 1 49 ? 3.734 -7.266 11.57 1 80 49 SER B CA 1
ATOM 1220 C C . SER B 1 49 ? 3.682 -7.344 10.047 1 80 49 SER B C 1
ATOM 1222 O O . SER B 1 49 ? 4.449 -6.668 9.359 1 80 49 SER B O 1
ATOM 1224 N N . GLN B 1 50 ? 2.906 -8.281 9.602 1 89 50 GLN B N 1
ATOM 1225 C CA . GLN B 1 50 ? 2.549 -8.297 8.188 1 89 50 GLN B CA 1
ATOM 1226 C C . GLN B 1 50 ? 1.388 -7.348 7.906 1 89 50 GLN B C 1
ATOM 1228 O O . GLN B 1 50 ? 0.227 -7.762 7.898 1 89 50 GLN B O 1
ATOM 1233 N N . ALA B 1 51 ? 1.72 -6.102 7.902 1 92.88 51 ALA B N 1
ATOM 1234 C CA . ALA B 1 51 ? 0.74 -5.035 7.703 1 92.88 51 ALA B CA 1
ATOM 1235 C C . ALA B 1 51 ? 1.28 -3.965 6.762 1 92.88 51 ALA B C 1
ATOM 1237 O O . ALA B 1 51 ? 2.488 -3.889 6.523 1 92.88 51 ALA B O 1
ATOM 1238 N N . ILE B 1 52 ? 0.36 -3.254 6.227 1 94.75 52 ILE B N 1
ATOM 1239 C CA . ILE B 1 52 ? 0.747 -2 5.59 1 94.75 52 ILE B CA 1
ATOM 1240 C C . ILE B 1 52 ? -0.005 -0.839 6.234 1 94.75 52 ILE B C 1
ATOM 1242 O O . ILE B 1 52 ? -1.062 -1.036 6.84 1 94.75 52 ILE B O 1
ATOM 1246 N N . PHE B 1 53 ? 0.603 0.311 6.188 1 92.94 53 PHE B N 1
ATOM 1247 C CA . PHE B 1 53 ? -0.082 1.548 6.543 1 92.94 53 PHE B CA 1
ATOM 1248 C C . PHE B 1 53 ? -0.285 2.428 5.316 1 92.94 53 PHE B C 1
ATOM 1250 O O . PHE B 1 53 ? 0.641 2.625 4.527 1 92.94 53 PHE B O 1
ATOM 1257 N N . TRP B 1 54 ? -1.472 2.85 5.121 1 94.12 54 TRP B N 1
ATOM 1258 C CA . TRP B 1 54 ? -1.766 3.879 4.129 1 94.12 54 TRP B CA 1
ATOM 1259 C C . TRP B 1 54 ? -1.841 5.258 4.777 1 94.12 54 TRP B C 1
ATOM 1261 O O . TRP B 1 54 ? -2.684 5.496 5.645 1 94.12 54 TRP B O 1
ATOM 1271 N N . ILE B 1 55 ? -0.925 6.184 4.363 1 92.81 55 ILE B N 1
ATOM 1272 C CA . ILE B 1 55 ? -0.735 7.465 5.031 1 92.81 55 ILE B CA 1
ATOM 1273 C C . ILE B 1 55 ? -1.362 8.578 4.199 1 92.81 55 ILE B C 1
ATOM 1275 O O . ILE B 1 55 ? -1.146 8.656 2.986 1 92.81 55 ILE B O 1
ATOM 1279 N N . PHE B 1 56 ? -2.09 9.414 4.906 1 91.38 56 PHE B N 1
ATOM 1280 C CA . PHE B 1 56 ? -2.711 10.578 4.281 1 91.38 56 PHE B CA 1
ATOM 1281 C C . PHE B 1 56 ? -2.318 11.859 5.004 1 91.38 56 PHE B C 1
ATOM 1283 O O . PHE B 1 56 ? -1.996 11.828 6.195 1 91.38 56 PHE B O 1
ATOM 1290 N N . LYS B 1 57 ? -2.391 12.898 4.27 1 88.5 57 LYS B N 1
ATOM 1291 C CA . LYS B 1 57 ? -2.293 14.234 4.859 1 88.5 57 LYS B CA 1
ATOM 1292 C C . LYS B 1 57 ? -3.531 15.062 4.543 1 88.5 57 LYS B C 1
ATOM 1294 O O . LYS B 1 57 ? -4.211 14.82 3.543 1 88.5 57 LYS B O 1
ATOM 1299 N N . GLN B 1 58 ? -3.816 15.883 5.438 1 86.19 58 GLN B N 1
ATOM 1300 C CA . GLN B 1 58 ? -4.941 16.797 5.258 1 86.19 58 GLN B CA 1
ATOM 1301 C C . GLN B 1 58 ? -4.598 18.203 5.746 1 86.19 58 GLN B C 1
ATOM 1303 O O . GLN B 1 58 ? -4.105 18.375 6.859 1 86.19 58 GLN B O 1
ATOM 1308 N N . PHE B 1 59 ? -4.793 19.156 4.746 1 84.19 59 PHE B N 1
ATOM 1309 C CA . PHE B 1 59 ? -4.633 20.562 5.102 1 84.19 59 PHE B CA 1
ATOM 1310 C C . PHE B 1 59 ? -5.98 21.203 5.391 1 84.19 59 PHE B C 1
ATOM 1312 O O . PHE B 1 59 ? -6.836 21.297 4.504 1 84.19 59 PHE B O 1
ATOM 1319 N N . ASP B 1 60 ? -6.16 21.672 6.656 1 82.31 60 ASP B N 1
ATOM 1320 C CA . ASP B 1 60 ? -7.367 22.391 7.051 1 82.31 60 ASP B CA 1
ATOM 1321 C C . ASP B 1 60 ? -8.617 21.688 6.547 1 82.31 60 ASP B C 1
ATOM 1323 O O . ASP B 1 60 ? -8.836 20.5 6.852 1 82.31 60 ASP B O 1
ATOM 1327 N N . LYS B 1 61 ? -9.5 22.297 5.719 1 82.75 61 LYS B N 1
ATOM 1328 C CA . LYS B 1 61 ? -10.789 21.766 5.27 1 82.75 61 LYS B CA 1
ATOM 1329 C C . LYS B 1 61 ? -10.672 21.156 3.881 1 82.75 61 LYS B C 1
ATOM 1331 O O . LYS B 1 61 ? -11.68 20.906 3.215 1 82.75 61 LYS B O 1
ATOM 1336 N N . GLN B 1 62 ? -9.352 20.859 3.52 1 86.44 62 GLN B N 1
ATOM 1337 C CA . GLN B 1 62 ? -9.156 20.234 2.217 1 86.44 62 GLN B CA 1
ATOM 1338 C C . GLN B 1 62 ? -9.328 18.719 2.297 1 86.44 62 GLN B C 1
ATOM 1340 O O . GLN B 1 62 ? -9.234 18.141 3.381 1 86.44 62 GLN B O 1
ATOM 1345 N N . PRO B 1 63 ? -9.695 18.172 1.199 1 87.31 63 PRO B N 1
ATOM 1346 C CA . PRO B 1 63 ? -9.766 16.703 1.191 1 87.31 63 PRO B CA 1
ATOM 1347 C C . PRO B 1 63 ? -8.445 16.047 1.573 1 87.31 63 PRO B C 1
ATOM 1349 O O . PRO B 1 63 ? -7.379 16.641 1.403 1 87.31 63 PRO B O 1
ATOM 1352 N N . LYS B 1 64 ? -8.523 14.867 2.098 1 88.38 64 LYS B N 1
ATOM 1353 C CA . LYS B 1 64 ? -7.32 14.102 2.398 1 88.38 64 LYS B CA 1
ATOM 1354 C C . LYS B 1 64 ? -6.555 13.758 1.123 1 88.38 64 LYS B C 1
ATOM 1356 O O . LYS B 1 64 ? -7.156 13.438 0.097 1 88.38 64 LYS B O 1
ATOM 1361 N N . GLU B 1 65 ? -5.234 13.859 1.215 1 90.88 65 GLU B N 1
ATOM 1362 C CA . GLU B 1 65 ? -4.34 13.508 0.12 1 90.88 65 GLU B CA 1
ATOM 1363 C C . GLU B 1 65 ? -3.443 12.328 0.499 1 90.88 65 GLU B C 1
ATOM 1365 O O . GLU B 1 65 ? -2.906 12.281 1.607 1 90.88 65 GLU B O 1
ATOM 1370 N N . GLN B 1 66 ? -3.307 11.406 -0.45 1 92.69 66 GLN B N 1
ATOM 1371 C CA . GLN B 1 66 ? -2.441 10.258 -0.218 1 92.69 66 GLN B CA 1
ATOM 1372 C C . GLN B 1 66 ? -0.974 10.672 -0.172 1 92.69 66 GLN B C 1
ATOM 1374 O O . GLN B 1 66 ? -0.508 11.422 -1.034 1 92.69 66 GLN B O 1
ATOM 1379 N N . LEU B 1 67 ? -0.258 10.172 0.808 1 93.19 67 LEU B N 1
ATOM 1380 C CA . LEU B 1 67 ? 1.156 10.5 0.948 1 93.19 67 LEU B CA 1
ATOM 1381 C C . LEU B 1 67 ? 2.033 9.312 0.578 1 93.19 67 LEU B C 1
ATOM 1383 O O . LEU B 1 67 ? 3.027 9.461 -0.133 1 93.19 67 LEU B O 1
ATOM 1387 N N . GLY B 1 68 ? 1.748 8.219 1.104 1 95.19 68 GLY B N 1
ATOM 1388 C CA . GLY B 1 68 ? 2.572 7.039 0.88 1 95.19 68 GLY B CA 1
ATOM 1389 C C . GLY B 1 68 ? 2.033 5.797 1.562 1 95.19 68 GLY B C 1
ATOM 1390 O O . GLY B 1 68 ? 0.982 5.84 2.203 1 95.19 68 GLY B O 1
ATOM 1391 N N . ILE B 1 69 ? 2.742 4.695 1.323 1 96.19 69 ILE B N 1
ATOM 1392 C CA . ILE B 1 69 ? 2.416 3.4 1.906 1 96.19 69 ILE B CA 1
ATOM 1393 C C . ILE B 1 69 ? 3.623 2.857 2.666 1 96.19 69 ILE B C 1
ATOM 1395 O O . ILE B 1 69 ? 4.746 2.871 2.154 1 96.19 69 ILE B O 1
ATOM 1399 N N . ILE B 1 70 ? 3.385 2.439 3.887 1 95.06 70 ILE B N 1
ATOM 1400 C CA . ILE B 1 70 ? 4.441 1.82 4.676 1 95.06 70 ILE B CA 1
ATOM 1401 C C . ILE B 1 70 ? 4.297 0.301 4.633 1 95.06 70 ILE B C 1
ATOM 1403 O O . ILE B 1 70 ? 3.242 -0.239 4.973 1 95.06 70 ILE B O 1
ATOM 1407 N N . ASP B 1 71 ? 5.266 -0.365 4.195 1 96.12 71 ASP B N 1
ATOM 1408 C CA . ASP B 1 71 ? 5.395 -1.818 4.23 1 96.12 71 ASP B CA 1
ATOM 1409 C C . ASP B 1 71 ? 6.121 -2.271 5.496 1 96.12 71 ASP B C 1
ATOM 1411 O O . ASP B 1 71 ? 7.348 -2.209 5.574 1 96.12 71 A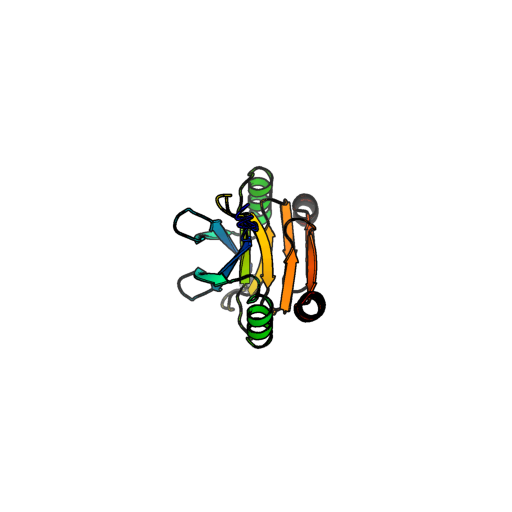SP B O 1
ATOM 1415 N N . CYS B 1 72 ? 5.375 -2.779 6.406 1 94.5 72 CYS B N 1
ATOM 1416 C CA . CYS B 1 72 ? 5.922 -3.072 7.727 1 94.5 72 CYS B CA 1
ATOM 1417 C C . CYS B 1 72 ? 6.867 -4.266 7.672 1 94.5 72 CYS B C 1
ATOM 1419 O O . CYS B 1 72 ? 7.914 -4.266 8.328 1 94.5 72 CYS B O 1
ATOM 1421 N N . SER B 1 73 ? 6.531 -5.219 6.879 1 93.12 73 SER B N 1
ATOM 1422 C CA . SER B 1 73 ? 7.32 -6.445 6.84 1 93.12 73 SER B CA 1
ATOM 1423 C C . SER B 1 73 ? 8.711 -6.195 6.262 1 93.12 73 SER B C 1
ATOM 1425 O O . SER B 1 73 ? 9.664 -6.891 6.605 1 93.12 73 SER B O 1
ATOM 1427 N N . GLN B 1 74 ? 8.805 -5.191 5.438 1 94.44 74 GLN B N 1
ATOM 1428 C CA . GLN B 1 74 ? 10.078 -4.934 4.777 1 94.44 74 GLN B CA 1
ATOM 1429 C C . GLN B 1 74 ? 10.703 -3.635 5.281 1 94.44 74 GLN B C 1
ATOM 1431 O O . GLN B 1 74 ? 11.766 -3.225 4.801 1 94.44 74 GLN B O 1
ATOM 1436 N N . ASN B 1 75 ? 10.055 -2.982 6.16 1 95 75 ASN B N 1
ATOM 1437 C CA . ASN B 1 75 ? 10.523 -1.729 6.738 1 95 75 ASN B CA 1
ATOM 1438 C C . ASN B 1 75 ? 10.836 -0.694 5.66 1 95 75 ASN B C 1
ATOM 1440 O O . ASN B 1 75 ? 11.906 -0.092 5.66 1 95 75 ASN B O 1
ATOM 1444 N N . ARG B 1 76 ? 9.82 -0.44 4.816 1 96.12 76 ARG B N 1
ATOM 1445 C CA . ARG B 1 76 ? 9.969 0.488 3.701 1 96.12 76 ARG B CA 1
ATOM 1446 C C . ARG B 1 76 ? 8.75 1.399 3.58 1 96.12 76 ARG B C 1
ATOM 1448 O O . ARG B 1 76 ? 7.645 1.017 3.963 1 96.12 76 ARG B O 1
ATOM 1455 N N . ILE B 1 77 ? 9.055 2.553 3.053 1 96.5 77 ILE B N 1
ATOM 1456 C CA . ILE B 1 77 ? 8.008 3.512 2.701 1 96.5 77 ILE B CA 1
ATOM 1457 C C . ILE B 1 77 ? 7.984 3.713 1.188 1 96.5 77 ILE B C 1
ATOM 1459 O O . ILE B 1 77 ? 9.023 3.965 0.571 1 96.5 77 ILE B O 1
ATOM 1463 N N . TYR B 1 78 ? 6.816 3.561 0.587 1 97.31 78 TYR B N 1
ATOM 1464 C CA . TYR B 1 78 ? 6.566 3.889 -0.812 1 97.31 78 TYR B CA 1
ATOM 1465 C C . TYR B 1 78 ? 5.855 5.23 -0.941 1 97.31 78 TYR B C 1
ATOM 1467 O O . TYR B 1 78 ? 4.75 5.406 -0.427 1 97.31 78 TYR B O 1
ATOM 1475 N N . TYR B 1 79 ? 6.457 6.168 -1.646 1 96.56 79 TYR B N 1
ATOM 1476 C CA . TYR B 1 79 ? 5.859 7.496 -1.76 1 96.56 79 TYR B CA 1
ATOM 1477 C C . TYR B 1 79 ? 5.008 7.605 -3.02 1 96.56 79 TYR B C 1
ATOM 1479 O O . TYR B 1 79 ? 5.496 7.379 -4.129 1 96.56 79 TYR B O 1
ATOM 1487 N N . HIS B 1 80 ? 3.783 8 -2.824 1 94.69 80 HIS B N 1
ATOM 1488 C CA . HIS B 1 80 ? 2.824 8.039 -3.924 1 94.69 80 HIS B CA 1
ATOM 1489 C C . HIS B 1 80 ? 3.293 8.969 -5.035 1 94.69 80 HIS B C 1
ATOM 1491 O O . HIS B 1 80 ? 3.404 8.547 -6.191 1 94.69 80 HIS B O 1
ATOM 1497 N N . TYR B 1 81 ? 3.637 10.141 -4.734 1 93.25 81 TYR B N 1
ATOM 1498 C CA . TYR B 1 81 ? 3.857 11.156 -5.758 1 93.25 81 TYR B CA 1
ATOM 1499 C C . TYR B 1 81 ? 5.188 10.938 -6.465 1 93.25 81 TYR B C 1
ATOM 1501 O O . TYR B 1 81 ? 5.25 10.914 -7.699 1 93.25 81 TYR B O 1
ATOM 1509 N N . SER B 1 82 ? 6.258 10.695 -5.707 1 93.31 82 SER B N 1
ATOM 1510 C CA . SER B 1 82 ? 7.582 10.617 -6.309 1 93.31 82 SER B CA 1
ATOM 1511 C C . SER B 1 82 ? 7.863 9.211 -6.848 1 93.31 82 SER B C 1
ATOM 1513 O O . SER B 1 82 ? 8.703 9.039 -7.734 1 93.31 82 SER B O 1
ATOM 1515 N N . GLY B 1 83 ? 7.254 8.172 -6.246 1 94.44 83 GLY B N 1
ATOM 1516 C CA . GLY B 1 83 ? 7.57 6.793 -6.586 1 94.44 83 GLY B CA 1
ATOM 1517 C C . GLY B 1 83 ? 8.828 6.285 -5.902 1 94.44 83 GLY B C 1
ATOM 1518 O O . GLY B 1 83 ? 9.242 5.145 -6.125 1 94.44 83 GLY B O 1
ATOM 1519 N N . GLU B 1 84 ? 9.391 7.094 -5.082 1 95.62 84 GLU B N 1
ATOM 1520 C CA . GLU B 1 84 ? 10.602 6.707 -4.367 1 95.62 84 GLU B CA 1
ATOM 1521 C C . GLU B 1 84 ? 10.289 5.688 -3.273 1 95.62 84 GLU B C 1
ATOM 1523 O O . GLU B 1 84 ? 9.172 5.645 -2.754 1 95.62 84 GLU B O 1
ATOM 1528 N N . VAL B 1 85 ? 11.258 4.914 -2.969 1 97.38 85 VAL B N 1
ATOM 1529 C CA . VAL B 1 85 ? 11.234 3.965 -1.861 1 97.38 85 VAL B CA 1
ATOM 1530 C C . VAL B 1 85 ? 12.297 4.344 -0.83 1 97.38 85 VAL B C 1
ATOM 1532 O O . VAL B 1 85 ? 13.438 4.633 -1.184 1 97.38 85 VAL B O 1
ATOM 1535 N N . GLU B 1 86 ? 11.875 4.371 0.394 1 96.94 86 GLU B N 1
ATOM 1536 C CA . GLU B 1 86 ? 12.781 4.758 1.47 1 96.94 86 GLU B CA 1
ATOM 1537 C C . GLU B 1 86 ? 12.711 3.775 2.635 1 96.94 86 GLU B C 1
ATOM 1539 O O . GLU B 1 86 ? 11.625 3.324 3.004 1 96.94 86 GLU B O 1
ATOM 1544 N N . LYS B 1 87 ? 13.891 3.494 3.197 1 96.44 87 LYS B N 1
ATOM 1545 C CA . LYS B 1 87 ? 13.891 2.695 4.422 1 96.44 87 LYS B CA 1
ATOM 1546 C C . LYS B 1 87 ? 13.352 3.496 5.598 1 96.44 87 LYS B C 1
ATOM 1548 O O . LYS B 1 87 ? 13.602 4.699 5.711 1 96.44 87 LYS B O 1
ATOM 1553 N N . ILE B 1 88 ? 12.656 2.771 6.453 1 95.12 88 ILE B N 1
ATOM 1554 C CA . ILE B 1 88 ? 12.062 3.43 7.613 1 95.12 88 ILE B CA 1
ATOM 1555 C C . ILE B 1 88 ? 13.156 4.113 8.43 1 95.12 88 ILE B C 1
ATOM 1557 O O . ILE B 1 88 ? 12.977 5.238 8.906 1 95.12 88 ILE B O 1
ATOM 1561 N N . ASP B 1 89 ? 14.32 3.418 8.539 1 94.75 89 ASP B N 1
ATOM 1562 C CA . ASP B 1 89 ? 15.414 3.998 9.305 1 94.75 89 ASP B CA 1
ATOM 1563 C C . ASP B 1 89 ? 15.875 5.32 8.695 1 94.75 89 ASP B C 1
ATOM 1565 O O . ASP B 1 89 ? 16.172 6.273 9.422 1 94.75 89 ASP B O 1
ATOM 1569 N N . GLU B 1 90 ? 15.984 5.402 7.422 1 95.19 90 GLU B N 1
ATOM 1570 C CA . GLU B 1 90 ? 16.375 6.629 6.734 1 95.19 90 GLU B CA 1
ATOM 1571 C C . GLU B 1 90 ? 15.344 7.734 6.941 1 95.19 90 GLU B C 1
ATOM 1573 O O . GLU B 1 90 ? 15.695 8.891 7.168 1 95.19 90 GLU B O 1
ATOM 1578 N N . ALA B 1 91 ? 14.086 7.363 6.871 1 93.06 91 ALA B N 1
ATOM 1579 C CA . ALA B 1 91 ? 13.008 8.328 7.082 1 93.06 91 ALA B CA 1
ATOM 1580 C C . ALA B 1 91 ? 13.062 8.906 8.492 1 93.06 91 ALA B C 1
ATOM 1582 O O . ALA B 1 91 ? 12.914 10.117 8.68 1 93.06 91 ALA B O 1
ATOM 1583 N N . ILE B 1 92 ? 13.25 8.031 9.469 1 92.31 92 ILE B N 1
ATOM 1584 C CA . ILE B 1 92 ? 13.336 8.469 10.859 1 92.31 92 ILE B CA 1
ATOM 1585 C C . ILE B 1 92 ? 14.492 9.461 11.016 1 92.31 92 ILE B C 1
ATOM 1587 O O . ILE B 1 92 ? 14.344 10.5 11.664 1 92.31 92 ILE B O 1
ATOM 1591 N N . GLU B 1 93 ? 15.625 9.156 10.43 1 93.44 93 GLU B N 1
ATOM 1592 C CA . GLU B 1 93 ? 16.781 10.047 10.508 1 93.44 93 GLU B CA 1
ATOM 1593 C C . GLU B 1 93 ? 16.484 11.406 9.898 1 93.44 93 GLU B C 1
ATOM 1595 O O . GLU B 1 93 ? 16.797 12.445 10.484 1 93.44 93 GLU B O 1
ATOM 1600 N N . LYS B 1 94 ? 15.898 11.43 8.727 1 90.5 94 LYS B N 1
ATOM 1601 C CA . LYS B 1 94 ? 15.57 12.664 8.023 1 90.5 94 LYS B CA 1
ATOM 1602 C C . LYS B 1 94 ? 14.586 13.508 8.828 1 90.5 94 LYS B C 1
ATOM 1604 O O . LYS B 1 94 ? 14.742 14.734 8.922 1 90.5 94 LYS B O 1
ATOM 1609 N N . LEU B 1 95 ? 13.57 12.859 9.398 1 86.38 95 LEU B N 1
ATOM 1610 C CA . LEU B 1 95 ? 12.531 13.562 10.141 1 86.38 95 LEU B CA 1
ATOM 1611 C C . LEU B 1 95 ? 13.055 14.062 11.477 1 86.38 95 LEU B C 1
ATOM 1613 O O . LEU B 1 95 ? 12.609 15.094 11.984 1 86.38 95 LEU B O 1
ATOM 1617 N N . SER B 1 96 ? 13.891 13.328 12.094 1 85.25 96 SER B N 1
ATOM 1618 C CA . SER B 1 96 ? 14.461 13.703 13.383 1 85.25 96 SER B CA 1
ATOM 1619 C C . SER B 1 96 ? 15.344 14.945 13.25 1 85.25 96 SER B C 1
ATOM 1621 O O . SER B 1 96 ? 15.523 15.688 14.219 1 85.25 96 SER B O 1
ATOM 1623 N N . LYS B 1 97 ? 15.898 15.18 12.141 1 81.94 97 LYS B N 1
ATOM 1624 C CA . LYS B 1 97 ? 16.75 16.344 11.922 1 81.94 97 LYS B CA 1
ATOM 1625 C C . LYS B 1 97 ? 15.914 17.609 11.711 1 81.94 97 LYS B C 1
ATOM 1627 O O . LYS B 1 97 ? 16.406 18.719 11.898 1 81.94 97 LYS B O 1
ATOM 1632 N N . LYS B 1 98 ? 14.75 17.406 11.211 1 69.25 98 LYS B N 1
ATOM 1633 C CA . LYS B 1 98 ? 13.883 18.562 10.969 1 69.25 98 LYS B CA 1
ATOM 1634 C C . LYS B 1 98 ? 13.273 19.078 12.266 1 69.25 98 LYS B C 1
ATOM 1636 O O . LYS B 1 98 ? 12.75 20.188 12.312 1 69.25 98 LYS B O 1
ATOM 1641 N N . ILE B 1 99 ? 13.25 18.344 13.297 1 55.81 99 ILE B N 1
ATOM 1642 C CA . ILE B 1 99 ? 12.781 18.828 14.586 1 55.81 99 ILE B CA 1
ATOM 1643 C C . ILE B 1 99 ? 13.938 19.484 15.344 1 55.81 99 ILE B C 1
ATOM 1645 O O . ILE B 1 99 ? 15.047 18.953 15.367 1 55.81 99 ILE B O 1
#

Secondary structure (DSSP, 8-state):
----------EEEEEEEEEEET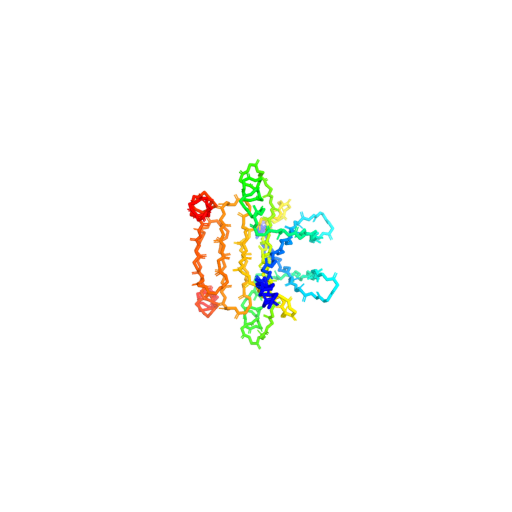TEEEEEEEEEEGGGHHHHHHHHHT----EEEEEEEEETTSPPEEEEEEETTTTEEEETTT--EEEHHHHHHHHHHH-/----------EEEEEEEEEEETTEEEEEEEEE-GGGHHHHHHHHHT----EEEEEEEEETTSPPEEEEEEETTTTEEEETTT--EEEHHHHHHHHHHH-

Radius of gyration: 19.47 Å; Cα contacts (8 Å, |Δi|>4): 362; chains: 2; bounding box: 33×92×42 Å

Nearest PDB structures (foldseek):
  5hy3-assembly1_B  TM=4.948E-01  e=1.596E-01  Tequatrovirus T4
  9erv-assembly1_A  TM=4.670E-01  e=1.426E+00  Salmonella
  8ckb-assembly1_I001  TM=3.182E-01  e=1.069E+00  Bacteroides phage crAss001
  7yyh-assembly1_L  TM=2.552E-01  e=6.761E+00  Homo sapiens
  7pkn-assembly1_L  TM=2.478E-01  e=9.554E+00  Homo sapiens